Protein AF-A0A150PMZ2-F1 (afdb_monomer_lite)

Foldseek 3Di:
DAFAAPDQLVVDAQFQQSQQLNVLLVLLRLQDPQAFFPDPCLVVLLVVLVLLLLVLLCVQVVVLRDPAAAEAEAEEDLVVLVVLVVLLVPDPPDDCVPRGLVCSLVSLCVVLVHDLVVSCPPAEAVVVVDDGDRPPQWHHDPPDIDGDPSQGDDPLVVPDDPSNSVSRVVQSVVCVSLSNSQVSNSSSVSHNDSSSRSSPSVSVSSSSQWRWRDNHSRYIYTYHYDD

Radius of gyration: 17.67 Å; chains: 1; bounding box: 43×35×50 Å

Secondary structure (DSSP, 8-state):
---B-SS-GGG---GGGHHHHHHHHHHHHH--TT----STTHHHHHHHHHHHHHHHHHHH-TTTS-SS-EEEEEEE-HHHHHHHHHHHHT-SS--IIIIIIHHHHHHHHHHTT--HHHHTTT--BGGGTPPPPTT--EEEETTEEEE---SPB--HHHHS-HHHHHHHHHHHHHHHHHHHHHHHHHHHHTSS--TT-SHHHHHHHHHTT-EEEESSSSEEEEEEE--

Structure (mmCIF, N/CA/C/O backbone):
data_AF-A0A150PMZ2-F1
#
_entry.id   AF-A0A150PMZ2-F1
#
loop_
_atom_site.group_PDB
_atom_site.id
_atom_site.type_symbol
_atom_site.label_atom_id
_atom_site.label_alt_id
_atom_site.label_comp_id
_atom_site.label_asym_id
_atom_site.label_entity_id
_atom_site.label_seq_id
_atom_site.pdbx_PDB_ins_code
_atom_site.Cartn_x
_atom_site.Cartn_y
_atom_site.Cartn_z
_atom_site.occupancy
_atom_site.B_iso_or_equiv
_atom_site.auth_seq_id
_atom_site.auth_comp_id
_atom_site.auth_asym_id
_atom_site.auth_atom_id
_atom_site.pdbx_PDB_model_num
ATOM 1 N N . MET A 1 1 ? -12.922 -11.435 -0.621 1.00 89.19 1 MET A N 1
ATOM 2 C CA . MET A 1 1 ? -12.896 -11.227 -2.081 1.00 89.19 1 MET A CA 1
ATOM 3 C C . MET A 1 1 ? -11.448 -11.130 -2.552 1.00 89.19 1 MET A C 1
ATOM 5 O O . MET A 1 1 ? -10.797 -10.136 -2.259 1.00 89.19 1 MET A O 1
ATOM 9 N N . ARG A 1 2 ? -10.925 -12.144 -3.252 1.00 89.12 2 ARG A N 1
ATOM 10 C CA . ARG A 1 2 ? -9.575 -12.094 -3.845 1.00 89.12 2 ARG A CA 1
ATOM 11 C C . ARG A 1 2 ? -9.641 -11.554 -5.264 1.00 89.12 2 ARG A C 1
ATOM 13 O O . ARG A 1 2 ? -10.612 -11.818 -5.967 1.00 89.12 2 ARG A O 1
ATOM 20 N N . GLY A 1 3 ? -8.619 -10.810 -5.658 1.00 82.69 3 GLY A N 1
ATOM 21 C CA . GLY A 1 3 ? -8.505 -10.315 -7.022 1.00 82.69 3 GLY A CA 1
ATOM 22 C C . GLY A 1 3 ? -7.653 -11.243 -7.878 1.00 82.69 3 GLY A C 1
ATOM 23 O O . GLY A 1 3 ? -6.879 -12.042 -7.354 1.00 82.69 3 GLY A O 1
ATOM 24 N N . ALA A 1 4 ? -7.795 -11.133 -9.195 1.00 86.56 4 ALA A N 1
ATOM 25 C CA . ALA A 1 4 ? -6.953 -11.846 -10.150 1.00 86.56 4 ALA A CA 1
ATOM 26 C C . ALA A 1 4 ? -6.145 -10.849 -10.981 1.00 86.56 4 ALA A C 1
ATOM 28 O O . ALA A 1 4 ? -6.691 -9.855 -11.466 1.00 86.56 4 ALA A O 1
ATOM 29 N N . LEU A 1 5 ? -4.854 -11.123 -11.149 1.00 89.31 5 LEU A N 1
ATOM 30 C CA . LEU A 1 5 ? -4.057 -10.464 -12.176 1.00 89.31 5 LEU A CA 1
ATOM 31 C C . LEU A 1 5 ? -4.427 -11.074 -13.531 1.00 89.31 5 LEU A C 1
ATOM 33 O O . LEU A 1 5 ? -4.715 -12.266 -13.627 1.00 89.31 5 LEU A O 1
ATOM 37 N N . ASP A 1 6 ? -4.436 -10.258 -14.576 1.00 88.62 6 ASP A N 1
ATOM 38 C CA . ASP A 1 6 ? -4.643 -10.695 -15.962 1.00 88.62 6 ASP A CA 1
ATOM 39 C C . ASP A 1 6 ? -3.355 -11.234 -16.613 1.00 88.62 6 ASP A C 1
ATOM 41 O O . ASP A 1 6 ? -3.320 -11.518 -17.810 1.00 88.62 6 ASP A O 1
ATOM 45 N N . PHE A 1 7 ? -2.303 -11.414 -15.813 1.00 90.75 7 PHE A N 1
ATOM 46 C CA . PHE A 1 7 ? -1.021 -11.995 -16.189 1.00 90.75 7 PHE A CA 1
ATOM 47 C C . PHE A 1 7 ? -0.421 -12.799 -15.034 1.00 90.75 7 PHE A C 1
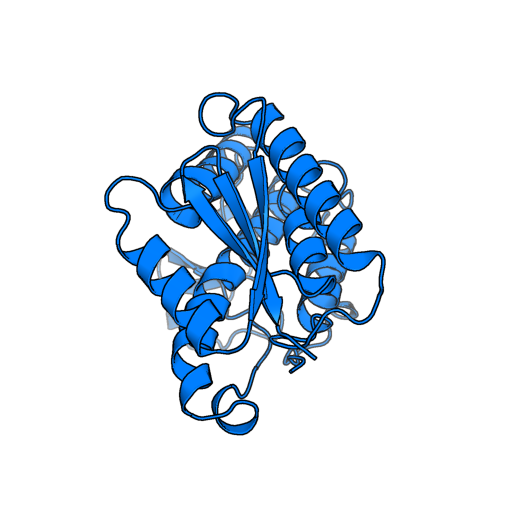ATOM 49 O O . PHE A 1 7 ? -0.812 -12.642 -13.878 1.00 90.75 7 PHE A O 1
ATOM 56 N N . ASP A 1 8 ? 0.569 -13.631 -15.356 1.00 90.75 8 ASP A N 1
ATOM 57 C CA . ASP A 1 8 ? 1.411 -14.307 -14.371 1.00 90.75 8 ASP A CA 1
ATOM 58 C C . ASP A 1 8 ? 2.627 -13.426 -14.018 1.00 90.75 8 ASP A C 1
ATOM 60 O O . ASP A 1 8 ? 3.475 -13.201 -14.891 1.00 90.75 8 ASP A O 1
ATOM 64 N N . PRO A 1 9 ? 2.766 -12.938 -12.766 1.00 91.38 9 PRO A N 1
ATOM 65 C CA . PRO A 1 9 ? 3.943 -12.185 -12.344 1.00 91.38 9 PRO A CA 1
ATOM 66 C C . PRO A 1 9 ? 5.257 -12.924 -12.596 1.00 91.38 9 PRO A C 1
ATOM 68 O O . PRO A 1 9 ? 6.241 -12.291 -12.980 1.00 91.38 9 PRO A O 1
ATOM 71 N N . ALA A 1 10 ? 5.287 -14.250 -12.431 1.00 92.00 10 ALA A N 1
ATOM 72 C CA . ALA A 1 10 ? 6.506 -15.043 -12.578 1.00 92.00 10 ALA A CA 1
ATOM 73 C C . ALA A 1 10 ? 7.062 -15.028 -14.011 1.00 92.00 10 ALA A C 1
ATOM 75 O O . ALA A 1 10 ? 8.262 -15.222 -14.202 1.00 92.00 10 ALA A O 1
ATOM 76 N N . ALA A 1 11 ? 6.221 -14.735 -15.005 1.00 90.12 11 ALA A N 1
ATOM 77 C CA . ALA A 1 11 ? 6.601 -14.648 -16.412 1.00 90.12 11 ALA A CA 1
ATOM 78 C C . ALA A 1 11 ? 7.141 -13.263 -16.830 1.00 90.12 11 ALA A C 1
ATOM 80 O O . ALA A 1 11 ? 7.410 -13.040 -18.011 1.00 90.12 11 ALA A O 1
ATOM 81 N N . ARG A 1 12 ? 7.264 -12.306 -15.898 1.00 88.81 12 ARG A N 1
ATOM 82 C CA . ARG A 1 12 ? 7.605 -10.902 -16.187 1.00 88.81 12 ARG A CA 1
ATOM 83 C C . ARG A 1 12 ? 8.905 -10.477 -15.524 1.00 88.81 12 ARG A C 1
ATOM 85 O O . ARG A 1 12 ? 9.164 -10.861 -14.387 1.00 88.81 12 ARG A O 1
ATOM 92 N N . GLU A 1 13 ? 9.712 -9.688 -16.221 1.00 90.25 13 GLU A N 1
ATOM 93 C CA . GLU A 1 13 ? 10.974 -9.140 -15.712 1.00 90.25 13 GLU A CA 1
ATOM 94 C C . GLU A 1 13 ? 10.865 -7.628 -15.517 1.00 90.25 13 GLU A C 1
ATOM 96 O O . GLU A 1 13 ? 10.242 -6.933 -16.320 1.00 90.25 13 GLU A O 1
ATOM 101 N N . TYR A 1 14 ? 11.484 -7.142 -14.444 1.00 90.62 14 TYR A N 1
ATOM 102 C CA . TYR A 1 14 ? 11.456 -5.751 -13.988 1.00 90.62 14 TYR A CA 1
ATOM 103 C C . TYR A 1 14 ? 12.870 -5.271 -13.608 1.00 90.62 14 TYR A C 1
ATOM 105 O O . TYR A 1 14 ? 13.064 -4.529 -12.648 1.00 90.62 14 TYR A O 1
ATOM 113 N N . GLY A 1 15 ? 13.886 -5.771 -14.319 1.00 91.12 15 GLY A N 1
ATOM 114 C CA . GLY A 1 15 ? 15.291 -5.463 -14.051 1.00 91.12 15 GLY A CA 1
ATOM 115 C C . GLY A 1 15 ? 15.791 -6.053 -12.729 1.00 91.12 15 GLY A C 1
ATOM 116 O O . GLY A 1 15 ? 15.442 -7.177 -12.364 1.00 91.12 15 GLY A O 1
ATOM 117 N N . ALA A 1 16 ? 16.617 -5.295 -12.007 1.00 93.75 16 ALA A N 1
ATOM 118 C CA . ALA A 1 16 ? 17.243 -5.736 -10.756 1.00 93.75 16 ALA A CA 1
ATOM 119 C C . ALA A 1 16 ? 16.261 -5.901 -9.576 1.00 93.75 16 ALA A C 1
ATOM 121 O O . ALA A 1 16 ? 16.639 -6.466 -8.558 1.00 93.75 16 ALA A O 1
ATOM 122 N N . ALA A 1 17 ? 15.017 -5.434 -9.724 1.00 95.38 17 ALA A N 1
ATOM 123 C CA . ALA A 1 17 ? 13.934 -5.585 -8.749 1.00 95.38 17 ALA A CA 1
ATOM 124 C C . ALA A 1 17 ? 12.918 -6.674 -9.146 1.00 95.38 17 ALA A C 1
ATOM 126 O O . ALA A 1 17 ? 11.766 -6.678 -8.706 1.00 95.38 17 ALA A O 1
ATOM 127 N N . THR A 1 18 ? 13.291 -7.581 -10.053 1.00 94.75 18 THR A N 1
ATOM 128 C CA . THR A 1 18 ? 12.351 -8.563 -10.607 1.00 94.75 18 THR A CA 1
ATOM 129 C C . THR A 1 18 ? 11.736 -9.455 -9.530 1.00 94.75 18 THR A C 1
ATOM 131 O O . THR A 1 18 ? 10.517 -9.649 -9.531 1.00 94.75 18 THR A O 1
ATOM 134 N N . ALA A 1 19 ? 12.535 -10.022 -8.626 1.00 96.81 19 ALA A N 1
ATOM 135 C CA . ALA A 1 19 ? 12.024 -10.965 -7.637 1.00 96.81 19 ALA A CA 1
ATOM 136 C C . ALA A 1 19 ? 11.132 -10.260 -6.607 1.00 96.81 19 ALA A C 1
ATOM 138 O O . ALA A 1 19 ? 10.051 -10.758 -6.280 1.00 96.81 19 ALA A O 1
ATOM 139 N N . SER A 1 20 ? 11.536 -9.072 -6.162 1.00 97.50 20 SER A N 1
ATOM 140 C CA . SER A 1 20 ? 10.778 -8.272 -5.197 1.00 97.50 20 SER A CA 1
ATOM 141 C C . SER A 1 20 ? 9.446 -7.772 -5.766 1.00 97.50 20 SER A C 1
ATOM 143 O O . SER A 1 20 ? 8.415 -7.889 -5.103 1.00 97.50 20 SER A O 1
ATOM 145 N N . ILE A 1 21 ? 9.404 -7.311 -7.020 1.00 96.31 21 ILE A N 1
ATOM 146 C CA . ILE A 1 21 ? 8.153 -6.870 -7.666 1.00 96.31 21 ILE A CA 1
ATOM 147 C C . ILE A 1 21 ? 7.206 -8.049 -7.899 1.00 96.31 21 ILE A C 1
ATOM 149 O O . ILE A 1 21 ? 6.006 -7.942 -7.634 1.00 96.31 21 ILE A O 1
ATOM 153 N N . ARG A 1 22 ? 7.726 -9.209 -8.322 1.00 95.88 22 ARG A N 1
ATOM 154 C CA . ARG A 1 22 ? 6.933 -10.448 -8.414 1.00 95.88 22 ARG A CA 1
ATOM 155 C C . ARG A 1 22 ? 6.312 -10.814 -7.071 1.00 95.88 22 ARG A C 1
ATOM 157 O O . ARG A 1 22 ? 5.130 -11.167 -7.022 1.00 95.88 22 ARG A O 1
ATOM 164 N N . GLN A 1 23 ? 7.086 -10.707 -5.991 1.00 96.75 23 GLN A N 1
ATOM 165 C CA . GLN A 1 23 ? 6.600 -10.953 -4.640 1.00 96.75 23 GLN A CA 1
ATOM 166 C C . GLN A 1 23 ? 5.505 -9.954 -4.248 1.00 96.75 23 GLN A C 1
ATOM 168 O O . GLN A 1 23 ? 4.445 -10.390 -3.806 1.00 96.75 23 GLN A O 1
ATOM 173 N N . ILE A 1 24 ? 5.709 -8.649 -4.459 1.00 96.69 24 ILE A N 1
ATOM 174 C CA . ILE A 1 24 ? 4.712 -7.607 -4.154 1.00 96.69 24 ILE A CA 1
ATOM 175 C C . ILE A 1 24 ? 3.391 -7.882 -4.884 1.00 96.69 24 ILE A C 1
ATOM 177 O O . ILE A 1 24 ? 2.333 -7.905 -4.254 1.00 96.69 24 ILE A O 1
ATOM 181 N N . LEU A 1 25 ? 3.440 -8.139 -6.195 1.00 95.25 25 LEU A N 1
ATOM 182 C CA . LEU A 1 25 ? 2.252 -8.415 -7.011 1.00 95.25 25 LEU A CA 1
ATOM 183 C C . LEU A 1 25 ? 1.519 -9.682 -6.550 1.00 95.25 25 LEU A C 1
ATOM 185 O O . LEU A 1 25 ? 0.290 -9.695 -6.460 1.00 95.25 25 LEU A O 1
ATOM 189 N N . THR A 1 26 ? 2.273 -10.733 -6.223 1.00 94.44 26 THR A N 1
ATOM 190 C CA . THR A 1 26 ? 1.717 -12.002 -5.734 1.00 94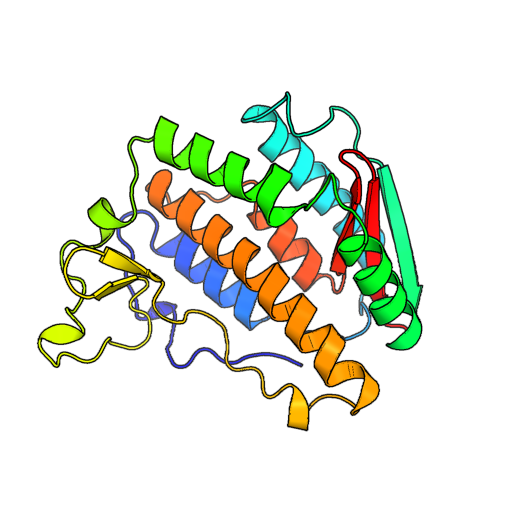.44 26 THR A CA 1
ATOM 191 C C . THR A 1 26 ? 1.066 -11.833 -4.362 1.00 94.44 26 THR A C 1
ATOM 193 O O . THR A 1 26 ? -0.071 -12.266 -4.166 1.00 94.44 26 THR A O 1
ATOM 196 N N . GLU A 1 27 ? 1.751 -11.176 -3.419 1.00 95.00 27 GLU A N 1
ATOM 197 C CA . GLU A 1 27 ? 1.212 -10.881 -2.088 1.00 95.00 27 GLU A CA 1
ATOM 198 C C . GLU A 1 27 ? -0.057 -10.022 -2.200 1.00 95.00 27 GLU A C 1
ATOM 200 O O . GLU A 1 27 ? -1.058 -10.326 -1.553 1.00 95.00 27 GLU A O 1
ATOM 205 N N . TRP A 1 28 ? -0.060 -9.010 -3.073 1.00 94.50 28 TRP A N 1
ATOM 206 C CA . TRP A 1 28 ? -1.208 -8.132 -3.301 1.00 94.50 28 TRP A CA 1
ATOM 207 C C . TRP A 1 28 ? -2.430 -8.868 -3.862 1.00 94.50 28 TRP A C 1
ATOM 209 O O . TRP A 1 28 ? -3.544 -8.703 -3.358 1.00 94.50 28 TRP A O 1
ATOM 219 N N . ALA A 1 29 ? -2.236 -9.714 -4.878 1.00 93.81 29 ALA A N 1
ATOM 220 C CA . ALA A 1 29 ? -3.310 -10.516 -5.464 1.00 93.81 29 ALA A CA 1
ATOM 221 C C . ALA A 1 29 ? -3.888 -11.544 -4.472 1.00 93.81 29 ALA A C 1
ATOM 223 O O . ALA A 1 29 ? -5.076 -11.871 -4.526 1.00 93.81 29 ALA A O 1
ATOM 224 N N . ALA A 1 30 ? -3.069 -12.029 -3.532 1.00 93.75 30 ALA A N 1
ATOM 225 C CA . ALA A 1 30 ? -3.483 -12.993 -2.518 1.00 93.75 30 ALA A CA 1
ATOM 226 C C . ALA A 1 30 ? -4.351 -12.392 -1.395 1.00 93.75 30 ALA A C 1
ATOM 228 O O . ALA A 1 30 ? -4.997 -13.157 -0.664 1.00 93.75 30 ALA A O 1
ATOM 229 N N . ILE A 1 31 ? -4.393 -11.059 -1.252 1.00 95.31 31 ILE A N 1
ATOM 230 C CA . ILE A 1 31 ? -5.196 -10.388 -0.223 1.00 95.31 31 ILE A CA 1
ATOM 231 C C . ILE A 1 31 ? -6.675 -10.728 -0.419 1.00 95.31 31 ILE A C 1
ATOM 233 O O . ILE A 1 31 ? -7.271 -10.523 -1.478 1.00 95.31 31 ILE A O 1
ATOM 237 N N . ASP A 1 32 ? -7.282 -11.239 0.648 1.00 94.75 32 ASP A N 1
ATOM 238 C CA . ASP A 1 32 ? -8.710 -11.507 0.709 1.00 94.75 32 ASP A CA 1
ATOM 239 C C . ASP A 1 32 ? -9.423 -10.249 1.226 1.00 94.75 32 ASP A C 1
ATOM 241 O O . ASP A 1 32 ? -9.479 -9.979 2.423 1.00 94.75 32 ASP A O 1
ATOM 245 N N . TRP A 1 33 ? -9.916 -9.416 0.313 1.00 95.69 33 TRP A N 1
ATOM 246 C CA . TRP A 1 33 ? -10.493 -8.119 0.656 1.00 95.69 33 TRP A CA 1
ATOM 247 C C . TRP A 1 33 ? -11.855 -8.250 1.340 1.00 95.69 33 TRP A C 1
ATOM 249 O O . TRP A 1 33 ? -12.703 -9.050 0.930 1.00 95.69 33 TRP A O 1
ATOM 259 N N . PHE A 1 34 ? -12.058 -7.398 2.345 1.00 95.44 34 PHE A N 1
ATOM 260 C CA . PHE A 1 34 ? -13.260 -7.228 3.161 1.00 95.44 34 PHE A CA 1
ATOM 261 C C . PHE A 1 34 ? -13.736 -8.495 3.873 1.00 95.44 34 PHE A C 1
ATOM 263 O O . PHE A 1 34 ? -14.935 -8.673 4.085 1.00 95.44 34 PHE A O 1
ATOM 270 N N . VAL A 1 35 ? -12.798 -9.370 4.247 1.00 93.75 35 VAL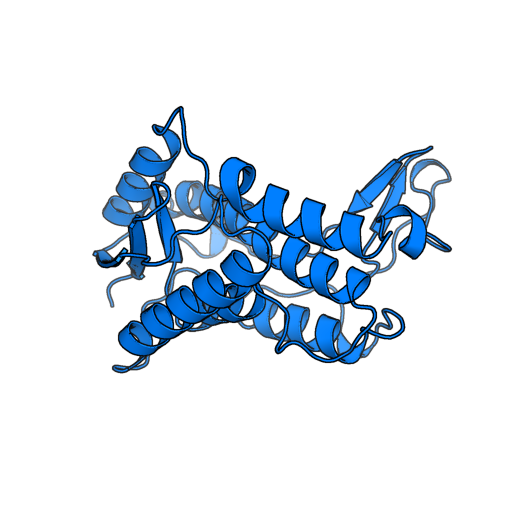 A N 1
ATOM 271 C CA . VAL A 1 35 ? -13.088 -10.543 5.076 1.00 93.75 35 VAL A CA 1
ATOM 272 C C . VAL A 1 35 ? -12.575 -10.346 6.504 1.00 93.75 35 VAL A C 1
ATOM 274 O O . VAL A 1 35 ? -11.583 -9.645 6.716 1.00 93.75 35 VAL A O 1
ATOM 277 N N . PRO A 1 36 ? -13.214 -10.976 7.496 1.00 94.44 36 PRO A N 1
ATOM 278 C CA . PRO A 1 36 ? -12.748 -10.943 8.876 1.00 94.44 36 PRO A CA 1
ATOM 279 C C . PRO A 1 36 ? -11.373 -11.613 9.026 1.00 94.44 36 PRO A C 1
ATOM 281 O O . PRO A 1 36 ? -11.129 -12.650 8.394 1.00 94.44 36 PRO A O 1
ATOM 284 N N . PRO A 1 37 ? -10.491 -11.104 9.906 1.00 94.44 37 PRO A N 1
ATOM 285 C CA . PRO A 1 37 ? -9.246 -11.781 10.241 1.00 94.44 37 PRO A CA 1
ATOM 286 C C . PRO A 1 37 ? -9.497 -13.205 10.754 1.00 94.44 37 PRO A C 1
ATOM 288 O O . PRO A 1 37 ? -10.362 -13.453 11.606 1.00 94.44 37 PRO A O 1
ATOM 291 N N . ARG A 1 38 ? -8.724 -14.161 10.230 1.00 89.88 38 ARG A N 1
ATOM 292 C CA . ARG A 1 38 ? -8.878 -15.590 10.548 1.00 89.88 38 ARG A CA 1
ATOM 293 C C . ARG A 1 38 ? -8.090 -15.997 11.795 1.00 89.88 38 ARG A C 1
ATOM 295 O O . ARG A 1 38 ? -8.574 -16.817 12.572 1.00 89.88 38 ARG A O 1
ATOM 302 N N . ASP A 1 39 ? -6.925 -15.390 11.998 1.00 92.19 39 ASP A N 1
ATOM 303 C CA . ASP A 1 39 ? -5.982 -15.712 13.071 1.00 92.19 39 ASP A CA 1
ATOM 304 C C . ASP A 1 39 ? -6.248 -14.862 14.337 1.00 92.19 39 ASP A C 1
ATOM 306 O O . ASP A 1 39 ? -6.337 -13.632 14.233 1.00 92.19 39 ASP A O 1
ATOM 310 N N . PRO A 1 40 ? -6.356 -15.471 15.536 1.00 88.94 40 PRO A N 1
ATOM 311 C CA . PRO A 1 40 ? -6.394 -14.752 16.813 1.00 88.94 40 PRO A CA 1
ATOM 312 C C . PRO A 1 40 ? -5.253 -13.736 17.022 1.00 88.94 40 PRO A C 1
ATOM 314 O O . PRO A 1 40 ? -5.458 -12.722 17.685 1.00 88.94 40 PRO A O 1
ATOM 317 N N . GLY A 1 41 ? -4.070 -13.969 16.446 1.00 95.31 41 GLY A N 1
ATOM 318 C CA . GLY A 1 41 ? -2.900 -13.088 16.517 1.00 95.31 41 GLY A CA 1
ATOM 319 C C . GLY A 1 41 ? -2.851 -11.981 15.456 1.00 95.31 41 GLY A C 1
ATOM 320 O O . GLY A 1 41 ? -1.940 -11.149 15.489 1.00 95.31 41 GLY A O 1
ATOM 321 N N . ALA A 1 42 ? -3.815 -11.930 14.529 1.00 96.19 42 ALA A N 1
ATOM 322 C CA . ALA A 1 42 ? -3.777 -11.014 13.387 1.00 96.19 42 ALA A CA 1
ATOM 323 C C . ALA A 1 42 ? -3.757 -9.531 13.796 1.00 96.19 42 ALA A C 1
ATOM 325 O O . ALA A 1 42 ? -3.119 -8.715 13.139 1.00 96.19 42 ALA A O 1
ATOM 326 N N . GLU A 1 43 ? -4.409 -9.177 14.905 1.00 96.56 43 GLU A N 1
ATOM 327 C CA . GLU A 1 43 ? -4.461 -7.795 15.394 1.00 96.56 43 GLU A CA 1
ATOM 328 C C . GLU A 1 43 ? -3.104 -7.314 15.923 1.00 96.56 43 GLU A C 1
ATOM 330 O O . GLU A 1 43 ? -2.619 -6.245 15.549 1.00 96.56 43 GLU A O 1
ATOM 335 N N . ALA A 1 44 ? -2.447 -8.140 16.743 1.00 97.31 44 ALA A N 1
ATOM 336 C CA . ALA A 1 44 ? -1.103 -7.857 17.235 1.00 97.31 44 ALA A CA 1
ATOM 337 C C . ALA A 1 44 ? -0.093 -7.788 16.079 1.00 97.31 44 ALA A C 1
ATOM 339 O O . ALA A 1 44 ? 0.785 -6.919 16.071 1.00 97.31 44 ALA A O 1
ATOM 340 N N . LEU A 1 45 ? -0.252 -8.665 15.080 1.00 97.81 45 LEU A N 1
ATOM 341 C CA . LEU A 1 45 ? 0.529 -8.642 13.849 1.00 97.81 45 LEU A CA 1
ATOM 342 C C . LEU A 1 45 ? 0.322 -7.334 13.073 1.00 97.81 45 LEU A C 1
ATOM 344 O O . LEU A 1 45 ? 1.304 -6.671 12.753 1.00 97.81 45 LEU A O 1
ATOM 348 N N . ALA A 1 46 ? -0.922 -6.924 12.822 1.00 97.94 46 ALA A N 1
ATOM 349 C CA . ALA A 1 46 ? -1.237 -5.690 12.105 1.00 97.94 46 ALA A CA 1
ATOM 350 C C . ALA A 1 46 ? -0.678 -4.447 12.816 1.00 97.94 46 ALA A C 1
ATOM 352 O O . ALA A 1 46 ? -0.075 -3.584 12.177 1.00 97.94 46 ALA A O 1
ATOM 353 N N . ALA A 1 47 ? -0.796 -4.382 14.145 1.00 97.81 47 ALA A N 1
ATOM 354 C CA . ALA A 1 47 ? -0.223 -3.295 14.934 1.00 97.81 47 ALA A CA 1
ATOM 355 C C . ALA A 1 47 ? 1.313 -3.275 14.869 1.00 97.81 47 ALA A C 1
ATOM 357 O O . ALA A 1 47 ? 1.915 -2.205 14.771 1.00 97.81 47 ALA A O 1
ATOM 358 N N . ARG A 1 48 ? 1.964 -4.447 14.892 1.00 98.00 48 ARG A N 1
ATOM 359 C CA . ARG A 1 48 ? 3.419 -4.560 14.704 1.00 98.00 48 ARG A CA 1
ATOM 360 C C . ARG A 1 48 ? 3.841 -4.075 13.319 1.00 98.00 48 ARG A C 1
ATOM 362 O O . ARG A 1 48 ? 4.754 -3.262 13.238 1.00 98.00 48 ARG A O 1
ATOM 369 N N . LEU A 1 49 ? 3.152 -4.519 12.270 1.00 98.19 49 LEU A N 1
ATOM 370 C CA . LEU A 1 49 ? 3.429 -4.131 10.886 1.00 98.19 49 LEU A CA 1
ATOM 371 C C . LEU A 1 49 ? 3.259 -2.623 10.665 1.00 98.19 49 LEU A C 1
ATOM 373 O O . LEU A 1 49 ? 4.082 -2.012 9.992 1.00 98.19 49 LEU A O 1
ATOM 377 N N . MET A 1 50 ? 2.263 -1.989 11.290 1.00 97.88 50 MET A N 1
ATOM 378 C CA . MET A 1 50 ? 2.120 -0.532 11.200 1.00 97.88 50 MET A CA 1
ATOM 379 C C . MET A 1 50 ? 3.198 0.241 11.955 1.00 97.88 50 MET A C 1
ATOM 381 O O . MET A 1 50 ? 3.630 1.294 11.486 1.00 97.88 50 MET A O 1
ATOM 385 N N . ARG A 1 51 ? 3.676 -0.273 13.094 1.00 97.44 51 ARG A N 1
ATOM 386 C CA . ARG A 1 51 ? 4.849 0.306 13.766 1.00 97.44 51 ARG A CA 1
ATOM 387 C C . ARG A 1 51 ? 6.108 0.160 12.916 1.00 97.44 51 ARG A C 1
ATOM 389 O O . ARG A 1 51 ? 6.891 1.099 12.846 1.00 97.44 51 ARG A O 1
ATOM 396 N N . GLU A 1 52 ? 6.275 -0.983 12.257 1.00 98.00 52 GLU A N 1
ATOM 397 C CA . GLU A 1 52 ? 7.386 -1.256 11.341 1.00 98.00 52 GLU A CA 1
ATOM 398 C C . GLU A 1 52 ? 7.358 -0.321 10.124 1.00 98.00 52 GLU A C 1
ATOM 400 O O . GLU A 1 52 ? 8.360 0.338 9.851 1.00 98.00 52 GLU A O 1
ATOM 405 N N . HIS A 1 53 ? 6.197 -0.166 9.472 1.00 98.12 53 HIS A N 1
ATOM 406 C CA . HIS A 1 53 ? 5.974 0.835 8.424 1.00 98.12 53 HIS A CA 1
ATOM 407 C C . HIS A 1 53 ? 6.392 2.233 8.896 1.00 98.12 53 HIS A C 1
ATOM 409 O O . HIS A 1 53 ? 7.206 2.886 8.247 1.00 98.12 53 HIS A O 1
ATOM 415 N N . ASN A 1 54 ? 5.877 2.677 10.049 1.00 98.19 54 ASN A N 1
ATOM 416 C CA . ASN A 1 54 ? 6.174 4.009 10.573 1.00 98.19 54 ASN A CA 1
ATOM 417 C C . ASN A 1 54 ? 7.664 4.188 10.883 1.00 98.19 54 ASN A C 1
ATOM 419 O O . ASN A 1 54 ? 8.228 5.225 10.556 1.00 98.19 54 ASN A O 1
ATOM 423 N N . ALA A 1 55 ? 8.311 3.192 11.492 1.00 97.81 55 ALA A N 1
ATOM 424 C CA . ALA A 1 55 ? 9.734 3.252 11.814 1.00 97.81 55 ALA A CA 1
ATOM 425 C C . ALA A 1 55 ? 10.601 3.369 10.550 1.00 97.81 55 ALA A C 1
ATOM 427 O O . ALA A 1 55 ? 11.483 4.227 10.503 1.00 97.81 55 ALA A O 1
ATOM 428 N N . ARG A 1 56 ? 10.308 2.567 9.516 1.00 98.06 56 ARG A N 1
ATOM 429 C CA . ARG A 1 56 ? 11.001 2.633 8.220 1.00 98.06 56 ARG A CA 1
ATOM 430 C C . ARG A 1 56 ? 10.758 3.972 7.534 1.00 98.06 56 ARG A C 1
ATOM 432 O O . ARG A 1 56 ? 11.708 4.666 7.202 1.00 98.06 56 ARG A O 1
ATOM 439 N N . ALA A 1 57 ? 9.502 4.391 7.409 1.00 98.06 57 ALA A N 1
ATOM 440 C CA . ALA A 1 57 ? 9.143 5.664 6.789 1.00 98.06 57 ALA A CA 1
ATOM 441 C C . ALA A 1 57 ? 9.802 6.866 7.488 1.00 98.06 57 ALA A C 1
ATOM 443 O O . ALA A 1 57 ? 10.332 7.770 6.840 1.00 98.06 57 ALA A O 1
ATOM 444 N N . ARG A 1 58 ? 9.843 6.846 8.824 1.00 97.88 58 ARG A N 1
ATOM 445 C CA . ARG A 1 58 ? 10.476 7.886 9.636 1.00 97.88 58 ARG A CA 1
ATOM 446 C C . ARG A 1 58 ? 11.986 7.981 9.423 1.00 97.88 58 ARG A C 1
ATOM 448 O O . ARG A 1 58 ? 12.532 9.073 9.557 1.00 97.88 58 ARG A O 1
ATOM 455 N N . ALA A 1 59 ? 12.666 6.879 9.112 1.00 97.25 59 ALA A N 1
ATOM 456 C CA . ALA A 1 59 ? 14.093 6.922 8.797 1.00 97.25 59 ALA A CA 1
ATOM 457 C C . ALA A 1 59 ? 14.388 7.809 7.572 1.00 97.25 59 ALA A C 1
ATOM 459 O O . ALA A 1 59 ? 15.476 8.372 7.484 1.00 97.25 59 ALA A O 1
ATOM 460 N N . HIS A 1 60 ? 13.405 7.981 6.681 1.00 97.19 60 HIS A N 1
ATOM 461 C CA . HIS A 1 60 ? 13.514 8.817 5.487 1.00 97.19 60 HIS A CA 1
ATOM 462 C C . HIS A 1 60 ? 12.903 10.211 5.668 1.00 97.19 60 HIS A C 1
ATOM 464 O O . HIS A 1 60 ? 13.520 11.185 5.257 1.00 97.19 60 HIS A O 1
ATOM 470 N N . LEU A 1 61 ? 11.725 10.324 6.297 1.00 97.00 61 LEU A N 1
ATOM 471 C CA . LEU A 1 61 ? 11.014 11.601 6.490 1.00 97.00 61 LEU A CA 1
ATOM 472 C C . LEU A 1 61 ? 10.570 11.809 7.953 1.00 97.00 61 LEU A C 1
ATOM 474 O O . LEU A 1 61 ? 9.379 11.709 8.278 1.00 97.00 61 LEU A O 1
ATOM 478 N N . PRO A 1 62 ? 11.504 12.086 8.879 1.00 97.06 62 PRO A N 1
ATOM 479 C CA . PRO A 1 62 ? 11.215 12.185 10.312 1.00 97.06 62 PRO A CA 1
ATOM 480 C C . PRO A 1 62 ? 10.296 13.352 10.699 1.00 97.06 62 PRO A C 1
ATOM 482 O O . PRO A 1 62 ? 9.688 13.340 11.770 1.00 97.06 62 PRO A O 1
ATOM 485 N N . GLU A 1 63 ? 10.192 14.372 9.855 1.00 95.94 63 GLU A N 1
ATOM 486 C CA . GLU A 1 63 ? 9.305 15.515 10.028 1.00 95.94 63 GLU A CA 1
ATOM 487 C C . GLU A 1 63 ? 7.856 15.206 9.646 1.00 95.94 63 GLU A C 1
ATOM 489 O O . GLU A 1 63 ? 6.958 15.911 10.104 1.00 95.94 63 GLU A O 1
ATOM 494 N N . ILE A 1 64 ? 7.605 14.152 8.864 1.00 96.19 64 ILE A N 1
ATOM 495 C CA . ILE A 1 64 ? 6.262 13.708 8.463 1.00 96.19 64 ILE A CA 1
ATOM 496 C C . ILE A 1 64 ? 5.793 12.541 9.331 1.00 96.19 64 ILE A C 1
ATOM 498 O O . ILE A 1 64 ? 4.646 12.532 9.776 1.00 96.19 64 ILE A O 1
ATOM 502 N N . PHE A 1 65 ? 6.675 11.590 9.632 1.00 97.38 65 PHE A N 1
ATOM 503 C CA . PHE A 1 65 ? 6.328 10.409 10.418 1.00 97.38 65 PHE A CA 1
ATOM 504 C C . PHE A 1 65 ? 6.724 10.614 11.886 1.00 97.38 65 PHE A C 1
ATOM 506 O O . PHE A 1 65 ? 7.883 10.904 12.187 1.00 97.38 65 PHE A O 1
ATOM 513 N N . PRO A 1 66 ? 5.788 10.508 12.841 1.00 96.50 66 PRO A N 1
ATOM 514 C CA . PRO A 1 66 ? 6.094 10.756 14.242 1.00 96.50 66 PRO A CA 1
ATOM 515 C C . PRO A 1 66 ? 6.971 9.645 14.832 1.00 96.50 66 PRO A C 1
ATOM 517 O O . PRO A 1 66 ? 6.957 8.499 14.385 1.00 96.50 66 PRO A O 1
ATOM 520 N N . ALA A 1 67 ? 7.710 9.976 15.896 1.00 95.94 67 ALA A N 1
ATOM 521 C CA . ALA A 1 67 ? 8.471 8.985 16.665 1.00 95.94 67 ALA A CA 1
ATOM 522 C C . ALA A 1 67 ? 7.563 7.918 17.302 1.00 95.94 67 ALA A C 1
ATOM 524 O O . ALA A 1 67 ? 7.938 6.750 17.371 1.00 95.94 67 ALA A O 1
ATOM 525 N N . THR A 1 68 ? 6.357 8.319 17.707 1.00 94.12 68 THR A N 1
ATOM 526 C CA . THR A 1 68 ? 5.342 7.432 18.275 1.00 94.12 68 THR A CA 1
ATOM 527 C C . THR A 1 68 ? 4.084 7.503 17.422 1.00 94.12 68 THR A C 1
ATOM 529 O O . THR A 1 68 ? 3.525 8.583 17.239 1.00 94.12 68 THR A O 1
ATOM 532 N N . LEU A 1 69 ? 3.638 6.348 16.926 1.00 95.88 69 LEU A N 1
ATOM 533 C CA . LEU A 1 69 ? 2.361 6.186 16.238 1.00 95.88 69 LEU A CA 1
ATOM 534 C C . LEU A 1 69 ? 1.385 5.460 17.169 1.00 95.88 69 LEU A C 1
ATOM 536 O O . LEU A 1 69 ? 1.646 4.330 17.587 1.00 95.88 69 LEU A O 1
ATOM 540 N N . GLU A 1 70 ? 0.258 6.093 17.478 1.00 97.19 70 GLU A N 1
ATOM 541 C CA . GLU A 1 70 ? -0.842 5.456 18.192 1.00 97.19 70 GLU A CA 1
ATOM 542 C C . GLU A 1 70 ? -1.646 4.582 17.220 1.00 97.19 70 GLU A C 1
ATOM 544 O O . GLU A 1 70 ? -2.241 5.071 16.258 1.00 97.19 70 GLU A O 1
ATOM 549 N N . THR A 1 71 ? -1.691 3.275 17.483 1.00 97.38 71 THR A N 1
ATOM 550 C CA . THR A 1 71 ? -2.545 2.334 16.750 1.00 97.38 71 THR A CA 1
ATOM 551 C C . THR A 1 71 ? -3.774 1.992 17.585 1.00 97.38 71 THR A C 1
ATOM 553 O O . THR A 1 71 ? -3.635 1.440 18.677 1.00 97.38 71 THR A O 1
ATOM 556 N N . ARG A 1 72 ? -4.970 2.273 17.063 1.00 97.62 72 ARG A N 1
ATOM 557 C CA . ARG A 1 72 ? -6.254 1.891 17.669 1.00 97.62 72 ARG A CA 1
ATOM 558 C C . ARG A 1 72 ? -6.907 0.789 16.857 1.00 97.62 72 ARG A C 1
ATOM 560 O O . ARG A 1 72 ? -7.058 0.933 15.649 1.00 97.62 72 ARG A O 1
ATOM 567 N N . SER A 1 73 ? -7.363 -0.268 17.507 1.00 96.75 73 SER A N 1
ATOM 568 C CA . SER A 1 73 ? -8.151 -1.301 16.835 1.00 96.75 73 SER A CA 1
ATOM 569 C C . SER A 1 73 ? -9.620 -0.900 16.763 1.00 96.75 73 SER A C 1
ATOM 571 O O . SER A 1 73 ? -10.173 -0.328 17.704 1.00 96.75 73 SER A O 1
ATOM 573 N 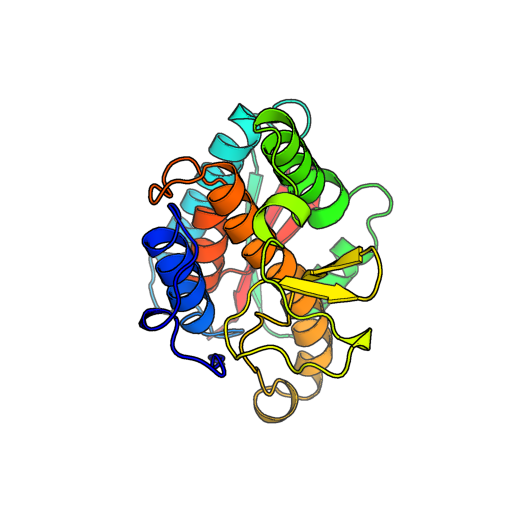N . SER A 1 74 ? -10.270 -1.214 15.647 1.00 97.62 74 SER A N 1
ATOM 574 C CA . SER A 1 74 ? -11.715 -1.072 15.493 1.00 97.62 74 SER A CA 1
ATOM 575 C C . SER A 1 74 ? -12.267 -2.264 14.725 1.00 97.62 74 SER A C 1
ATOM 577 O O . SER A 1 74 ? -11.623 -2.771 13.808 1.00 97.62 74 SER A O 1
ATOM 579 N N . ARG A 1 75 ? -13.457 -2.722 15.107 1.00 97.25 75 ARG A N 1
ATOM 580 C CA . ARG A 1 75 ? -14.165 -3.802 14.424 1.00 97.25 75 ARG A CA 1
ATOM 581 C C . ARG A 1 75 ? -15.597 -3.389 14.128 1.00 97.25 75 ARG A C 1
ATOM 583 O O . ARG A 1 75 ? -16.162 -2.559 14.846 1.00 97.25 75 ARG A O 1
ATOM 590 N N . GLY A 1 76 ? -16.155 -3.910 13.045 1.00 97.69 76 GLY A N 1
ATOM 591 C CA . GLY A 1 76 ? -17.526 -3.607 12.668 1.00 97.69 76 GLY A CA 1
ATOM 592 C C . GLY A 1 76 ? -17.929 -4.149 11.304 1.00 97.69 76 GLY A C 1
ATOM 593 O O . GLY A 1 76 ? -17.127 -4.683 10.543 1.00 97.69 76 GLY A O 1
ATOM 594 N N . GLY A 1 77 ? -19.191 -3.930 10.944 1.00 97.50 77 GLY A N 1
ATOM 595 C CA . GLY A 1 77 ? -19.670 -4.116 9.575 1.00 97.50 77 GLY A CA 1
ATOM 596 C C . GLY A 1 77 ? -19.504 -2.870 8.694 1.00 97.50 77 GLY A C 1
ATOM 597 O O . GLY A 1 77 ? -18.974 -1.834 9.099 1.00 97.50 77 GLY A O 1
ATOM 598 N N . TRP A 1 78 ? -20.088 -2.928 7.494 1.00 97.69 78 TRP A N 1
ATOM 599 C CA . TRP A 1 78 ? -20.046 -1.858 6.484 1.00 97.69 78 TRP A CA 1
ATOM 600 C C . TRP A 1 78 ? -20.436 -0.461 6.979 1.00 97.69 78 TRP A C 1
ATOM 602 O O . TRP A 1 78 ? -19.868 0.524 6.522 1.00 97.69 78 TRP A O 1
ATOM 612 N N . ARG A 1 79 ? -21.376 -0.354 7.928 1.00 97.38 79 ARG A N 1
ATOM 613 C CA . ARG A 1 79 ? -21.769 0.943 8.503 1.00 97.38 79 ARG A CA 1
ATOM 614 C C . ARG A 1 79 ? -20.613 1.602 9.263 1.00 97.38 79 ARG A C 1
ATOM 616 O O . ARG A 1 79 ? -20.422 2.805 9.135 1.00 97.38 79 ARG A O 1
ATOM 623 N N . ALA A 1 80 ? -19.862 0.827 10.046 1.00 98.06 80 ALA A N 1
ATOM 624 C CA . ALA A 1 80 ? -18.716 1.332 10.796 1.00 98.06 80 ALA A CA 1
ATOM 625 C C . ALA A 1 80 ? -17.559 1.687 9.851 1.00 98.06 80 ALA A C 1
ATOM 627 O O . ALA A 1 80 ? -16.961 2.751 9.989 1.00 98.06 80 ALA A O 1
ATOM 628 N N . PHE A 1 81 ? -17.320 0.849 8.838 1.00 98.12 81 PHE A N 1
ATOM 629 C CA . PHE A 1 81 ? -16.325 1.105 7.796 1.00 98.12 81 PHE A CA 1
ATOM 630 C C . PHE A 1 81 ? -16.609 2.405 7.026 1.00 98.12 81 PHE A C 1
ATOM 632 O O . PHE A 1 81 ? -15.733 3.259 6.898 1.00 98.12 81 PHE A O 1
ATOM 639 N N . ALA A 1 82 ? -17.854 2.599 6.574 1.00 97.94 82 ALA A N 1
ATOM 640 C CA . ALA A 1 82 ? -18.281 3.816 5.885 1.00 97.94 82 ALA A CA 1
ATOM 641 C C . ALA A 1 82 ? -18.167 5.058 6.784 1.00 97.94 82 ALA A C 1
ATOM 643 O O . ALA A 1 82 ? -17.653 6.082 6.351 1.00 97.94 82 ALA A O 1
ATOM 644 N N . ALA A 1 83 ? -18.558 4.957 8.059 1.00 97.81 83 ALA A N 1
ATOM 645 C CA . ALA A 1 83 ? -18.414 6.062 9.005 1.00 97.81 83 ALA A CA 1
ATOM 646 C C . ALA A 1 83 ? -16.943 6.458 9.229 1.00 97.81 83 ALA A C 1
ATOM 648 O O . ALA A 1 83 ? -16.633 7.642 9.375 1.00 97.81 83 ALA A O 1
ATOM 649 N N . LEU A 1 84 ? -16.031 5.480 9.247 1.00 97.38 84 LEU A N 1
ATOM 650 C CA . LEU A 1 84 ? -14.601 5.733 9.384 1.00 97.38 84 LEU A CA 1
ATOM 651 C C . LEU A 1 84 ? -14.020 6.387 8.125 1.00 97.38 84 LEU A C 1
ATOM 653 O O . LEU A 1 84 ? -13.302 7.380 8.246 1.00 97.38 84 LEU A O 1
ATOM 657 N N . ARG A 1 85 ? -14.399 5.907 6.933 1.00 96.62 85 ARG A N 1
ATOM 658 C CA . ARG A 1 85 ? -14.110 6.588 5.664 1.00 96.62 85 ARG A CA 1
ATOM 659 C C . ARG A 1 85 ? -14.569 8.042 5.706 1.00 96.62 85 ARG A C 1
ATOM 661 O O . ARG A 1 85 ? -13.757 8.932 5.486 1.00 96.62 85 ARG A O 1
ATOM 668 N N . ASP A 1 86 ? -15.842 8.289 6.009 1.00 96.44 86 ASP A N 1
ATOM 669 C CA . ASP A 1 86 ? -16.414 9.639 5.997 1.00 96.44 86 ASP A CA 1
ATOM 670 C C . ASP A 1 86 ? -15.683 10.564 6.971 1.00 96.44 86 ASP A C 1
ATOM 672 O O . ASP A 1 86 ? -15.509 11.753 6.705 1.00 96.44 86 ASP A O 1
ATOM 676 N N . ARG A 1 87 ? -15.239 10.021 8.109 1.00 95.81 87 ARG A N 1
ATOM 677 C CA . ARG A 1 87 ? -14.430 10.757 9.078 1.00 95.81 87 ARG A CA 1
ATOM 678 C C . ARG A 1 87 ? -13.074 11.158 8.500 1.00 95.81 87 ARG A C 1
ATOM 680 O O . ARG A 1 87 ? -12.688 12.303 8.708 1.00 95.81 87 ARG A O 1
ATOM 687 N N . VAL A 1 88 ? -12.384 10.259 7.795 1.00 94.62 88 VAL A N 1
ATOM 688 C CA . VAL A 1 88 ? -11.104 10.558 7.126 1.00 94.62 88 VAL A CA 1
ATOM 689 C C . VAL A 1 88 ? -11.308 11.555 5.984 1.00 94.62 88 VAL A C 1
ATOM 691 O O . VAL A 1 88 ? -10.606 12.555 5.921 1.00 94.62 88 VAL A O 1
ATOM 694 N N . CYS A 1 89 ? -12.333 11.378 5.146 1.00 92.06 89 CYS A N 1
ATOM 695 C CA . CYS A 1 89 ? -12.620 12.293 4.035 1.00 92.06 89 CYS A CA 1
ATOM 696 C C . CYS A 1 89 ? -12.972 13.725 4.479 1.00 92.06 89 CYS A C 1
ATOM 698 O O . CYS A 1 89 ? -12.834 14.661 3.698 1.00 92.06 89 CYS A O 1
ATOM 700 N N . LYS A 1 90 ? -13.436 13.921 5.720 1.00 93.31 90 LYS A N 1
ATOM 701 C CA . LYS A 1 90 ? -13.733 15.252 6.280 1.00 93.31 90 LYS A CA 1
ATOM 702 C C . LYS A 1 90 ? -12.493 15.987 6.800 1.00 93.31 90 LYS A C 1
ATOM 704 O O . LYS A 1 90 ? -12.608 17.137 7.229 1.00 93.31 90 LYS A O 1
ATOM 709 N N . GLN A 1 91 ? -11.320 15.358 6.796 1.00 89.62 91 GLN A N 1
ATOM 710 C CA . GLN A 1 91 ? -10.090 15.966 7.293 1.00 89.62 91 GLN A CA 1
ATOM 711 C C . GLN A 1 91 ? -9.496 16.898 6.243 1.00 89.62 91 GLN A C 1
ATOM 713 O O . GLN A 1 91 ? -8.943 16.469 5.243 1.00 89.62 91 GLN A O 1
ATOM 718 N N . GLN A 1 92 ? -9.592 18.205 6.479 1.00 79.69 92 GLN A N 1
ATOM 719 C CA . GLN A 1 92 ? -9.116 19.197 5.507 1.00 79.69 92 GLN A CA 1
ATOM 720 C C . GLN A 1 92 ? -7.593 19.392 5.512 1.00 79.69 92 GLN A C 1
ATOM 722 O O . GLN A 1 92 ? -7.043 19.922 4.554 1.00 79.69 92 GLN A O 1
ATOM 727 N N . ARG A 1 93 ? -6.909 19.027 6.604 1.00 89.69 93 ARG A N 1
ATOM 728 C CA . ARG A 1 93 ? -5.474 19.311 6.807 1.00 89.69 93 ARG A CA 1
ATOM 729 C C . ARG A 1 93 ? -4.580 18.078 6.754 1.00 89.69 93 ARG A C 1
ATOM 731 O O . ARG A 1 93 ? -3.372 18.209 6.917 1.00 89.69 93 ARG A O 1
ATOM 738 N N . TRP A 1 94 ? -5.170 16.900 6.601 1.00 94.00 94 TRP A N 1
ATOM 739 C CA . TRP A 1 94 ? -4.438 15.651 6.647 1.00 94.00 94 TRP A CA 1
ATOM 740 C C . TRP A 1 94 ? -5.078 14.635 5.719 1.00 94.00 94 TRP A C 1
ATOM 742 O O . TRP A 1 94 ? -6.254 14.315 5.862 1.00 94.00 94 TRP A O 1
ATOM 752 N N . ASP A 1 95 ? -4.273 14.120 4.803 1.00 93.25 95 ASP A N 1
ATOM 753 C CA . ASP A 1 95 ? -4.593 12.952 4.003 1.00 93.25 95 ASP A CA 1
ATOM 754 C C . ASP A 1 95 ? -3.382 12.022 4.033 1.00 93.25 95 ASP A C 1
ATOM 756 O O . ASP A 1 95 ? -2.267 12.423 3.713 1.00 93.25 95 ASP A O 1
ATOM 760 N N . TRP A 1 96 ? -3.571 10.766 4.420 1.00 93.25 96 TRP A N 1
ATOM 761 C CA . TRP A 1 96 ? -2.447 9.842 4.566 1.00 93.25 96 TRP A CA 1
ATOM 762 C C . TRP A 1 96 ? -1.677 9.618 3.261 1.00 93.25 96 TRP A C 1
ATOM 764 O O . TRP A 1 96 ? -0.450 9.527 3.280 1.00 93.25 96 TRP A O 1
ATOM 774 N N . LYS A 1 97 ? -2.367 9.572 2.116 1.00 92.31 97 LYS A N 1
ATOM 775 C CA . LYS A 1 97 ? -1.711 9.394 0.815 1.00 92.31 97 LYS A CA 1
ATOM 776 C C . LYS A 1 97 ? -0.984 10.656 0.418 1.00 92.31 97 LYS A C 1
ATOM 778 O O . LYS A 1 97 ? 0.199 10.602 0.110 1.00 92.31 97 LYS A O 1
ATOM 783 N N . PHE A 1 98 ? -1.677 11.787 0.421 1.00 92.25 98 PHE A N 1
ATOM 784 C CA . PHE A 1 98 ? -1.149 13.014 -0.171 1.00 92.25 98 PHE A CA 1
ATOM 785 C C . PHE A 1 98 ? -0.266 13.821 0.787 1.00 92.25 98 PHE A C 1
ATOM 787 O O . PHE A 1 98 ? 0.630 14.523 0.331 1.00 92.25 98 PHE A O 1
ATOM 794 N N . SER A 1 99 ? -0.480 13.713 2.098 1.00 94.94 99 SER A N 1
ATOM 795 C CA . SER A 1 99 ? 0.308 14.410 3.122 1.00 94.94 99 SER A CA 1
ATOM 796 C C . SER A 1 99 ? 1.476 13.588 3.673 1.00 94.94 99 SER A C 1
ATOM 798 O O . SER A 1 99 ? 2.371 14.191 4.259 1.00 94.94 99 SER A O 1
ATOM 800 N N . ALA A 1 100 ? 1.495 12.255 3.507 1.00 95.44 100 ALA A N 1
ATOM 801 C CA . ALA A 1 100 ? 2.564 11.411 4.056 1.00 95.44 100 ALA A CA 1
ATOM 802 C C . ALA A 1 100 ? 3.196 10.437 3.055 1.00 95.44 100 ALA A C 1
ATOM 804 O O . ALA A 1 100 ? 4.396 10.523 2.796 1.00 95.44 100 ALA A O 1
ATOM 805 N N . LEU A 1 101 ? 2.411 9.528 2.473 1.00 96.06 101 LEU A N 1
ATOM 806 C CA . LEU A 1 101 ? 2.957 8.434 1.663 1.00 96.06 101 LEU A CA 1
ATOM 807 C C . LEU A 1 101 ? 3.533 8.886 0.315 1.00 96.06 101 LEU A C 1
ATOM 809 O O . LEU A 1 101 ? 4.626 8.461 -0.052 1.00 96.06 101 LEU A O 1
ATOM 813 N N . LYS A 1 102 ? 2.859 9.797 -0.391 1.00 94.69 102 LYS A N 1
ATOM 814 C CA . LYS A 1 102 ? 3.378 10.379 -1.636 1.00 94.69 102 LYS A CA 1
ATOM 815 C C . LYS A 1 102 ? 4.656 11.187 -1.412 1.00 94.69 102 LYS A C 1
ATOM 817 O O . LYS A 1 102 ? 5.618 10.949 -2.138 1.00 94.69 102 LYS A O 1
ATOM 822 N N . PRO A 1 103 ? 4.729 12.092 -0.411 1.00 96.56 103 PRO A N 1
ATOM 823 C CA . PRO A 1 103 ? 5.990 12.730 -0.043 1.00 96.56 103 PRO A CA 1
ATOM 824 C C . PRO A 1 103 ? 7.113 11.735 0.256 1.00 96.56 103 PRO A C 1
ATOM 826 O O . PRO A 1 103 ? 8.233 11.960 -0.192 1.00 96.56 103 PRO A O 1
ATOM 829 N N . LEU A 1 104 ? 6.818 10.636 0.963 1.00 97.81 104 LEU A N 1
ATOM 830 C CA . LEU A 1 104 ? 7.788 9.583 1.283 1.00 97.81 104 LEU A CA 1
ATOM 831 C C . LEU A 1 104 ? 8.390 8.953 0.030 1.00 97.81 104 LEU A C 1
ATOM 833 O O . LEU A 1 104 ? 9.611 8.945 -0.117 1.00 97.81 104 LEU A O 1
ATOM 837 N N . SER A 1 105 ? 7.537 8.481 -0.873 1.00 96.00 105 SER A N 1
ATOM 838 C CA . SER A 1 105 ? 7.974 7.888 -2.135 1.00 96.00 105 SER A CA 1
ATOM 839 C C . SER A 1 105 ? 8.714 8.904 -3.009 1.00 96.00 105 SER A C 1
ATOM 841 O O . SER A 1 105 ? 9.851 8.674 -3.408 1.00 96.00 105 SER A O 1
ATOM 843 N N . SER A 1 106 ? 8.163 10.115 -3.162 1.00 95.62 106 SER A N 1
ATOM 844 C CA . SER A 1 106 ? 8.794 11.196 -3.934 1.00 95.62 106 SER A CA 1
ATOM 845 C C . SER A 1 106 ? 10.179 11.576 -3.402 1.00 95.62 106 SER A C 1
ATOM 847 O O . SER A 1 106 ? 11.101 11.823 -4.181 1.00 95.62 106 SER A O 1
ATOM 849 N N . HIS A 1 107 ? 10.346 11.641 -2.076 1.00 96.88 107 HIS A N 1
ATOM 850 C CA . HIS A 1 107 ? 11.638 11.912 -1.450 1.00 96.88 107 HIS A CA 1
ATOM 851 C C . HIS A 1 107 ? 12.646 10.806 -1.765 1.00 96.88 107 HIS A C 1
ATOM 853 O O . HIS A 1 107 ? 13.780 11.102 -2.140 1.00 96.88 107 HIS A O 1
ATOM 859 N N . HIS A 1 108 ? 12.223 9.547 -1.646 1.00 97.25 108 HIS A N 1
ATOM 860 C CA . HIS A 1 108 ? 13.057 8.388 -1.922 1.00 97.25 108 HIS A CA 1
ATOM 861 C C . HIS A 1 108 ? 13.482 8.313 -3.394 1.00 97.25 108 HIS A C 1
ATOM 863 O O . HIS A 1 108 ? 14.681 8.303 -3.684 1.00 97.25 108 HIS A O 1
ATOM 869 N N . SER A 1 109 ? 12.519 8.375 -4.316 1.00 95.44 109 SER A N 1
ATOM 870 C CA . SER A 1 109 ? 12.749 8.401 -5.761 1.00 95.44 109 SER A CA 1
ATOM 871 C C . SER A 1 109 ? 13.723 9.519 -6.143 1.00 95.44 109 SER A C 1
ATOM 873 O O . SER A 1 109 ? 14.725 9.278 -6.816 1.00 95.44 109 SER A O 1
ATOM 875 N N . LYS A 1 110 ? 13.531 10.736 -5.610 1.00 96.00 110 LYS A N 1
ATOM 876 C CA . LYS A 1 110 ? 14.455 11.860 -5.833 1.00 96.00 110 LYS A CA 1
ATOM 877 C C . LYS A 1 110 ? 15.860 11.590 -5.288 1.00 96.00 110 LYS A C 1
ATOM 879 O O . LYS A 1 110 ? 16.833 11.912 -5.966 1.00 96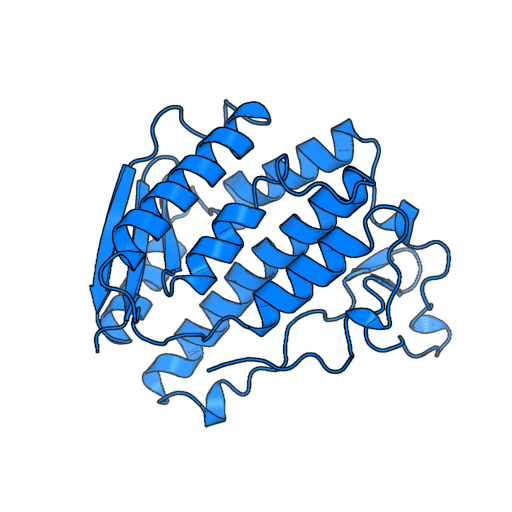.00 110 LYS A O 1
ATOM 884 N N . ALA A 1 111 ? 15.984 11.018 -4.091 1.00 96.50 111 ALA A N 1
ATOM 885 C CA . ALA A 1 111 ? 17.278 10.700 -3.484 1.00 96.50 111 ALA A CA 1
ATOM 886 C C . ALA A 1 111 ? 18.065 9.648 -4.284 1.00 96.50 111 ALA A C 1
ATOM 888 O O . ALA A 1 111 ? 19.294 9.673 -4.284 1.00 96.50 111 ALA A O 1
ATOM 889 N N . ARG A 1 112 ? 17.366 8.759 -4.999 1.00 95.56 112 ARG A N 1
ATOM 890 C CA . ARG A 1 112 ? 17.959 7.765 -5.906 1.00 95.56 112 ARG A CA 1
ATOM 891 C C . ARG A 1 112 ? 18.130 8.258 -7.341 1.00 95.56 112 ARG A C 1
ATOM 893 O O . ARG A 1 112 ? 18.658 7.528 -8.173 1.00 95.56 112 ARG A O 1
ATOM 900 N N . GLY A 1 113 ? 17.707 9.489 -7.638 1.00 94.88 113 GLY A N 1
ATOM 901 C CA . GLY A 1 113 ? 17.664 9.992 -9.007 1.00 94.88 113 GLY A CA 1
ATOM 902 C C . GLY A 1 113 ? 16.788 9.119 -9.904 1.00 94.88 113 GLY A C 1
ATOM 903 O O . GLY A 1 113 ? 17.090 8.970 -11.079 1.00 94.88 113 GLY A O 1
ATOM 904 N N . TRP A 1 114 ? 15.747 8.500 -9.351 1.00 94.06 114 TRP A N 1
ATOM 905 C CA . TRP A 1 114 ? 14.828 7.636 -10.075 1.00 94.06 114 TRP A CA 1
ATOM 906 C C . TRP A 1 114 ? 13.610 8.426 -10.558 1.00 94.06 114 TRP A C 1
ATOM 908 O O . TRP A 1 114 ? 13.102 9.309 -9.863 1.00 94.06 114 TRP A O 1
ATOM 918 N N . THR A 1 115 ? 13.137 8.101 -11.759 1.00 90.62 115 THR A N 1
ATOM 919 C CA . THR A 1 115 ? 11.878 8.596 -12.320 1.00 90.62 115 THR A CA 1
ATOM 920 C C . THR A 1 115 ? 11.207 7.470 -13.100 1.00 90.62 115 THR A C 1
ATOM 922 O O . THR A 1 115 ? 11.888 6.589 -13.627 1.00 90.62 115 THR A O 1
ATOM 925 N N . MET A 1 116 ? 9.882 7.533 -13.263 1.00 87.88 116 MET A N 1
ATOM 926 C CA . MET A 1 116 ? 9.166 6.600 -14.144 1.00 87.88 116 MET A CA 1
ATOM 927 C C . MET A 1 116 ? 9.725 6.607 -15.579 1.00 87.88 116 MET A C 1
ATOM 929 O O . MET A 1 116 ? 9.754 5.570 -16.236 1.00 87.88 116 MET A O 1
ATOM 933 N N . ASP A 1 117 ? 10.233 7.748 -16.059 1.00 84.38 117 ASP A N 1
ATOM 934 C CA . ASP A 1 117 ? 10.869 7.850 -17.377 1.00 84.38 117 ASP A CA 1
ATOM 935 C C . ASP A 1 117 ? 12.136 6.992 -17.515 1.00 84.38 117 ASP A C 1
ATOM 937 O O . ASP A 1 117 ? 12.448 6.546 -18.622 1.00 84.38 117 ASP A O 1
ATOM 941 N N . HIS A 1 118 ? 12.861 6.725 -16.422 1.00 82.25 118 HIS A N 1
ATOM 942 C CA . HIS A 1 118 ? 14.043 5.859 -16.455 1.00 82.25 118 HIS A CA 1
ATOM 943 C C . HIS A 1 118 ? 13.688 4.413 -16.804 1.00 82.25 118 HIS A C 1
ATOM 945 O O . HIS A 1 118 ? 14.397 3.805 -17.610 1.00 82.25 118 HIS A O 1
ATOM 951 N N . GLU A 1 119 ? 12.572 3.918 -16.268 1.00 74.81 119 GLU A N 1
ATOM 952 C CA . GLU A 1 119 ? 12.042 2.573 -16.528 1.00 74.81 119 GLU A CA 1
ATOM 953 C C . GLU A 1 119 ? 11.246 2.496 -17.835 1.00 74.81 119 GLU A C 1
ATOM 955 O O . GLU A 1 119 ? 11.050 1.420 -18.395 1.00 74.81 119 GLU A O 1
ATOM 960 N N . ALA A 1 120 ? 10.821 3.639 -18.378 1.00 68.69 120 ALA A N 1
ATOM 961 C CA . ALA A 1 120 ? 10.018 3.691 -19.594 1.00 68.69 120 ALA A CA 1
ATOM 962 C C . ALA A 1 120 ? 10.799 3.436 -20.895 1.00 68.69 120 ALA A C 1
ATOM 964 O O . ALA A 1 120 ? 10.247 3.590 -21.993 1.00 68.69 120 ALA A O 1
ATOM 965 N N . ARG A 1 121 ? 12.081 3.058 -20.805 1.00 63.78 121 ARG A N 1
ATOM 966 C CA . ARG A 1 121 ? 12.897 2.662 -21.960 1.00 63.78 121 ARG A CA 1
ATOM 967 C C . ARG A 1 121 ? 12.369 1.334 -22.509 1.00 63.78 121 ARG A C 1
ATOM 969 O O . ARG A 1 121 ? 12.744 0.266 -22.045 1.00 63.78 121 ARG A O 1
ATOM 976 N N . GLY A 1 122 ? 11.495 1.414 -23.509 1.00 63.25 122 GLY A N 1
ATOM 977 C CA . GLY A 1 122 ? 10.834 0.249 -24.108 1.00 63.25 122 GLY A CA 1
ATOM 978 C C . GLY A 1 122 ? 9.356 0.095 -23.740 1.00 63.25 122 GLY A C 1
ATOM 979 O O . GLY A 1 122 ? 8.752 -0.911 -24.108 1.00 63.25 122 GLY A O 1
ATOM 980 N N . CYS A 1 123 ? 8.756 1.078 -23.061 1.00 75.25 123 CYS A N 1
ATOM 981 C CA . CYS A 1 123 ? 7.303 1.136 -22.914 1.00 75.25 123 CYS A CA 1
ATOM 982 C C . CYS A 1 123 ? 6.623 1.349 -24.265 1.00 75.25 123 CYS A C 1
ATOM 984 O O . CYS A 1 123 ? 7.106 2.105 -25.110 1.00 75.25 123 CYS A O 1
ATOM 986 N N . VAL A 1 124 ? 5.467 0.711 -24.444 1.00 80.31 124 VAL A N 1
ATOM 987 C CA . VAL A 1 124 ? 4.607 0.965 -25.600 1.00 80.31 124 VAL A CA 1
ATOM 988 C C . VAL A 1 124 ? 4.076 2.401 -25.572 1.00 80.31 124 VAL A C 1
ATOM 990 O O . VAL A 1 124 ? 3.724 2.925 -24.511 1.00 80.31 124 VAL A O 1
ATOM 993 N N . ASP A 1 125 ? 4.007 3.024 -26.748 1.00 81.56 125 ASP A N 1
ATOM 994 C CA . ASP A 1 125 ? 3.332 4.305 -26.945 1.00 81.56 125 ASP A CA 1
ATOM 995 C C . ASP A 1 125 ? 1.879 4.058 -27.369 1.00 81.56 125 ASP A C 1
ATOM 997 O O . ASP A 1 125 ? 1.607 3.542 -28.458 1.00 81.56 125 ASP A O 1
ATOM 1001 N N . LEU A 1 126 ? 0.944 4.431 -26.495 1.00 83.81 126 LEU A N 1
ATOM 1002 C CA . LEU A 1 126 ? -0.490 4.270 -26.725 1.00 83.81 126 LEU A CA 1
ATOM 1003 C C . LEU A 1 126 ? -0.983 5.101 -27.917 1.00 83.81 126 LEU A C 1
ATOM 1005 O O . LEU A 1 126 ? -1.900 4.677 -28.619 1.00 83.81 126 LEU A O 1
ATOM 1009 N N . LEU A 1 127 ? -0.382 6.269 -28.173 1.00 81.44 127 LEU A N 1
ATOM 1010 C CA . LEU A 1 127 ? -0.786 7.140 -29.283 1.00 81.44 127 LEU A CA 1
ATOM 1011 C C . LEU A 1 127 ? -0.274 6.639 -30.635 1.00 81.44 127 LEU A C 1
ATOM 1013 O O . LEU A 1 127 ? -0.844 6.981 -31.669 1.00 81.44 127 LEU A O 1
ATOM 1017 N N . ALA A 1 128 ? 0.744 5.777 -30.631 1.00 80.44 128 ALA A N 1
ATOM 1018 C CA . ALA A 1 128 ? 1.210 5.071 -31.820 1.00 80.44 128 ALA A CA 1
ATOM 1019 C C . ALA A 1 128 ? 0.334 3.850 -32.179 1.00 80.44 128 ALA A C 1
ATOM 1021 O O . ALA A 1 128 ? 0.647 3.120 -33.119 1.00 80.44 128 ALA A O 1
ATOM 1022 N N . GLY A 1 129 ? -0.755 3.605 -31.438 1.00 75.50 129 GLY A N 1
ATOM 1023 C CA . GLY A 1 129 ? -1.667 2.481 -31.663 1.00 75.50 129 GLY A CA 1
ATOM 1024 C C . GLY A 1 129 ? -1.161 1.139 -31.125 1.00 75.50 129 GLY A C 1
ATOM 1025 O O . GLY A 1 129 ? -1.765 0.104 -31.411 1.00 75.50 129 GLY A O 1
ATOM 1026 N N . ALA A 1 130 ? -0.073 1.130 -30.349 1.00 79.75 130 ALA A N 1
ATOM 1027 C CA . ALA A 1 130 ? 0.425 -0.075 -29.698 1.00 79.75 130 ALA A CA 1
ATOM 1028 C C . ALA A 1 130 ? -0.395 -0.391 -28.436 1.00 79.75 130 ALA A C 1
ATOM 1030 O O . ALA A 1 130 ? -0.684 0.489 -27.626 1.00 79.75 130 ALA A O 1
ATOM 1031 N N . ALA A 1 131 ? -0.745 -1.665 -28.248 1.00 82.62 131 ALA A N 1
ATOM 1032 C CA . ALA A 1 131 ? -1.394 -2.132 -27.028 1.00 82.62 131 ALA A CA 1
ATOM 1033 C C . ALA A 1 131 ? -0.341 -2.572 -25.992 1.00 82.62 131 ALA A C 1
ATOM 1035 O O . ALA A 1 131 ? 0.605 -3.276 -26.363 1.00 82.62 131 ALA A O 1
ATOM 1036 N N . PRO A 1 132 ? -0.494 -2.208 -24.704 1.00 84.75 132 PRO A N 1
ATOM 1037 C CA . PRO A 1 132 ? 0.374 -2.716 -23.651 1.00 84.75 132 PRO A CA 1
ATOM 1038 C C . PRO A 1 132 ? 0.202 -4.217 -23.484 1.00 84.75 132 PRO A C 1
ATOM 1040 O O . PRO A 1 132 ? -0.892 -4.764 -23.645 1.00 84.75 132 PRO A O 1
ATOM 1043 N N . ARG A 1 133 ? 1.295 -4.889 -23.134 1.00 83.38 133 ARG A N 1
ATOM 1044 C CA . ARG A 1 133 ? 1.248 -6.300 -22.770 1.00 83.38 133 ARG A CA 1
ATOM 1045 C C . ARG A 1 133 ? 0.788 -6.422 -21.316 1.00 83.38 133 ARG A C 1
ATOM 1047 O O . ARG A 1 133 ? 1.163 -5.590 -20.486 1.00 83.38 133 ARG A O 1
ATOM 1054 N N . PRO A 1 134 ? 0.041 -7.483 -20.973 1.00 84.88 134 PRO A N 1
ATOM 1055 C CA . PRO A 1 134 ? -0.246 -7.798 -19.580 1.00 84.88 134 PRO A CA 1
ATOM 1056 C C . PRO A 1 134 ? 1.052 -7.864 -18.753 1.00 84.88 134 PRO A C 1
ATOM 1058 O O . PRO A 1 134 ? 2.031 -8.500 -19.158 1.00 84.88 134 PRO A O 1
ATOM 1061 N N . GLY A 1 135 ? 1.074 -7.153 -17.624 1.00 83.44 135 GLY A N 1
ATOM 1062 C CA . GLY A 1 135 ? 2.245 -7.033 -16.751 1.00 83.44 135 GLY A CA 1
ATOM 1063 C C . GLY A 1 135 ? 3.329 -6.048 -17.205 1.00 83.44 135 GLY A C 1
ATOM 1064 O O . GLY A 1 135 ? 4.409 -6.032 -16.615 1.00 83.44 135 GLY A O 1
ATOM 1065 N N . ASP A 1 136 ? 3.112 -5.235 -18.245 1.00 88.12 136 ASP A N 1
ATOM 1066 C CA . ASP A 1 136 ? 3.885 -3.993 -18.398 1.00 88.12 136 ASP A CA 1
ATOM 1067 C C . ASP A 1 136 ? 3.511 -3.063 -17.224 1.00 88.12 136 ASP A C 1
ATOM 1069 O O . ASP A 1 136 ? 2.324 -2.858 -16.984 1.00 88.12 136 ASP A O 1
ATOM 1073 N N . LEU A 1 137 ? 4.489 -2.524 -16.480 1.00 89.19 137 LEU A N 1
ATOM 1074 C CA . LEU A 1 137 ? 4.214 -1.632 -15.335 1.00 89.19 137 LEU A CA 1
ATOM 1075 C C . LEU A 1 137 ? 3.804 -0.226 -15.781 1.00 89.19 137 LEU A C 1
ATOM 1077 O O . LEU A 1 137 ? 2.976 0.418 -15.136 1.00 89.19 137 LEU A O 1
ATOM 1081 N N . PHE A 1 138 ? 4.368 0.235 -16.898 1.00 90.94 138 PHE A N 1
ATOM 1082 C CA . PHE A 1 138 ? 4.196 1.589 -17.402 1.00 90.94 138 PHE A CA 1
ATOM 1083 C C . PHE A 1 138 ? 3.835 1.597 -18.887 1.00 90.94 138 PHE A C 1
ATOM 1085 O O . PHE A 1 138 ? 4.225 0.714 -19.654 1.00 90.94 138 PHE A O 1
ATOM 1092 N N . VAL A 1 139 ? 3.124 2.641 -19.290 1.00 89.56 139 VAL A N 1
ATOM 1093 C CA . VAL A 1 139 ? 2.816 2.989 -20.679 1.00 89.56 139 VAL A CA 1
ATOM 1094 C C . VAL A 1 139 ? 3.220 4.427 -20.945 1.00 89.56 139 VAL A C 1
ATOM 1096 O O . VAL A 1 139 ? 3.255 5.252 -20.030 1.00 89.56 139 VAL A O 1
ATOM 1099 N N . ARG A 1 140 ? 3.495 4.740 -22.209 1.00 89.56 140 ARG A N 1
ATOM 1100 C CA . ARG A 1 140 ? 3.727 6.109 -22.662 1.00 89.56 140 ARG A CA 1
ATOM 1101 C C . ARG A 1 140 ? 2.494 6.616 -23.408 1.00 89.56 140 ARG A C 1
ATOM 1103 O O . ARG A 1 140 ? 1.905 5.896 -24.210 1.00 89.56 140 ARG A O 1
ATOM 1110 N N . ALA A 1 141 ? 2.103 7.853 -23.132 1.00 87.75 141 ALA A N 1
ATOM 1111 C CA . ALA A 1 141 ? 1.107 8.593 -23.891 1.00 87.75 141 ALA A CA 1
ATOM 1112 C C . ALA A 1 141 ? 1.718 9.952 -24.246 1.00 87.75 141 ALA A C 1
ATOM 1114 O O . ALA A 1 141 ? 1.788 10.837 -23.393 1.00 87.75 141 ALA A O 1
ATOM 1115 N N . SER A 1 142 ? 2.190 10.105 -25.491 1.00 84.19 142 SER A N 1
ATOM 1116 C CA . SER A 1 142 ? 2.992 11.265 -25.912 1.00 84.19 142 SER A CA 1
ATOM 1117 C C . SER A 1 142 ? 4.292 11.373 -25.090 1.00 84.19 142 SER A C 1
ATOM 1119 O O . SER A 1 142 ? 5.126 10.467 -25.069 1.00 84.19 142 SER A O 1
ATOM 1121 N N . ASP A 1 143 ? 4.464 12.479 -24.385 1.00 85.31 143 ASP A N 1
ATOM 1122 C CA . ASP A 1 143 ? 5.600 12.866 -23.566 1.00 85.31 143 ASP A CA 1
ATOM 1123 C C . ASP A 1 143 ? 5.448 12.431 -22.103 1.00 85.31 143 ASP A C 1
ATOM 1125 O O . ASP A 1 143 ? 6.368 12.621 -21.314 1.00 85.31 143 ASP A O 1
ATOM 1129 N N . VAL A 1 144 ? 4.326 11.799 -21.743 1.00 88.62 144 VAL A N 1
ATOM 1130 C CA . VAL A 1 144 ? 4.020 11.401 -20.366 1.00 88.62 144 VAL A CA 1
ATOM 1131 C C . VAL A 1 144 ? 4.098 9.884 -20.202 1.00 88.62 144 VAL A C 1
ATOM 1133 O O . VAL A 1 144 ? 3.551 9.125 -21.005 1.00 88.62 144 VAL A O 1
ATOM 1136 N N . VAL A 1 145 ? 4.745 9.437 -19.125 1.00 90.12 145 VAL A N 1
ATOM 1137 C CA . VAL A 1 145 ? 4.737 8.039 -18.673 1.00 90.12 145 VAL A CA 1
ATOM 1138 C C . VAL A 1 145 ? 3.721 7.872 -17.553 1.00 90.12 145 VAL A C 1
ATOM 1140 O O . VAL A 1 145 ? 3.669 8.670 -16.619 1.00 90.12 145 VAL A O 1
ATOM 1143 N N . LEU A 1 146 ? 2.901 6.831 -17.658 1.00 90.25 146 LEU A N 1
ATOM 1144 C CA . LEU A 1 146 ? 1.806 6.533 -16.743 1.00 90.25 146 LEU A CA 1
ATOM 1145 C C . LEU A 1 146 ? 1.888 5.078 -16.280 1.00 90.25 146 LEU A C 1
ATOM 1147 O O . LEU A 1 146 ? 2.352 4.209 -17.016 1.00 90.25 146 LEU A O 1
ATOM 1151 N N . TRP A 1 147 ? 1.356 4.797 -15.092 1.00 90.12 147 TRP A N 1
ATOM 1152 C CA . TRP A 1 147 ? 1.109 3.426 -14.650 1.00 90.12 147 TRP A CA 1
ATOM 1153 C C . TRP A 1 147 ? 0.134 2.709 -15.587 1.00 90.12 147 TRP A C 1
ATOM 1155 O O . TRP A 1 147 ? -0.923 3.237 -15.941 1.00 90.12 147 TRP A O 1
ATOM 1165 N N . ASN A 1 148 ? 0.462 1.471 -15.936 1.00 87.50 148 ASN A N 1
ATOM 1166 C CA . ASN A 1 148 ? -0.383 0.597 -16.732 1.00 87.50 148 ASN A CA 1
ATOM 1167 C C . ASN A 1 148 ? -1.160 -0.351 -15.822 1.00 87.50 148 ASN A C 1
ATOM 1169 O O . ASN A 1 148 ? -0.619 -1.364 -15.404 1.00 87.50 148 ASN A O 1
ATOM 1173 N N . LYS A 1 149 ? -2.406 0.008 -15.495 1.00 80.44 149 LYS A N 1
ATOM 1174 C CA . LYS A 1 149 ? -3.390 -0.774 -14.715 1.00 80.44 149 LYS A CA 1
ATOM 1175 C C . LYS A 1 149 ? -2.844 -2.087 -14.097 1.00 80.44 149 LYS A C 1
ATOM 1177 O O . LYS A 1 149 ? -3.071 -3.168 -14.626 1.00 80.44 149 LYS A O 1
ATOM 1182 N N . LEU A 1 150 ? -2.193 -1.993 -12.933 1.00 77.50 150 LEU A N 1
ATOM 1183 C CA . LEU A 1 150 ? -1.641 -3.149 -12.194 1.00 77.50 150 LEU A CA 1
ATOM 1184 C C . LEU A 1 150 ? -2.570 -3.677 -11.094 1.00 77.50 150 LEU A C 1
ATOM 1186 O O . LEU A 1 150 ? -2.205 -4.545 -10.301 1.00 77.50 150 LEU A O 1
ATOM 1190 N N . GLY A 1 151 ? -3.767 -3.104 -10.983 1.00 74.19 151 GLY A N 1
ATOM 1191 C CA . GLY A 1 151 ? -4.742 -3.498 -9.978 1.00 74.19 151 GLY A CA 1
ATOM 1192 C C . GLY A 1 151 ? -5.335 -4.861 -10.309 1.00 74.19 151 GLY A C 1
ATOM 1193 O O . GLY A 1 151 ? -5.761 -5.061 -11.448 1.00 74.19 151 GLY A O 1
ATOM 1194 N N . PRO A 1 152 ? -5.420 -5.786 -9.338 1.00 77.56 152 PRO A N 1
ATOM 1195 C CA . PRO A 1 152 ? -6.079 -7.049 -9.571 1.00 77.56 152 PRO A CA 1
ATOM 1196 C C . PRO A 1 152 ? -7.551 -6.767 -9.870 1.00 77.56 152 PRO A C 1
ATOM 1198 O O . PRO A 1 152 ? -8.179 -5.901 -9.252 1.00 77.56 152 PRO A O 1
ATOM 1201 N N . ASN A 1 153 ? -8.102 -7.486 -10.841 1.00 82.81 153 ASN A N 1
ATOM 1202 C CA . ASN A 1 153 ? -9.497 -7.337 -11.209 1.00 82.81 153 ASN A CA 1
ATOM 1203 C C . ASN A 1 153 ? -10.358 -7.852 -10.047 1.00 82.81 153 ASN A C 1
ATOM 1205 O O . ASN A 1 153 ? -10.291 -9.025 -9.674 1.00 82.81 153 ASN A O 1
ATOM 1209 N N . LEU A 1 154 ? -11.132 -6.942 -9.456 1.00 87.19 154 LEU A N 1
ATOM 1210 C CA . LEU A 1 154 ? -12.048 -7.196 -8.350 1.00 87.19 154 LEU A CA 1
ATOM 1211 C C . LEU A 1 154 ? -13.454 -6.821 -8.812 1.00 87.19 154 LEU A C 1
ATOM 1213 O O . LEU A 1 154 ? -13.731 -5.646 -9.049 1.00 87.19 154 LEU A O 1
ATOM 1217 N N . ASP A 1 155 ? -14.342 -7.807 -8.920 1.00 89.06 155 ASP A N 1
ATOM 1218 C CA . ASP A 1 155 ? -15.760 -7.559 -9.189 1.00 89.06 155 ASP A CA 1
ATOM 1219 C C . ASP A 1 155 ? -16.479 -7.217 -7.876 1.00 89.06 155 ASP A C 1
ATOM 1221 O O . ASP A 1 155 ? -17.089 -8.062 -7.214 1.00 89.06 155 ASP A O 1
ATOM 1225 N N . VAL A 1 156 ? -16.318 -5.964 -7.451 1.00 90.75 156 VAL A N 1
ATOM 1226 C CA . VAL A 1 156 ? -16.843 -5.463 -6.174 1.00 90.75 156 VAL A CA 1
ATOM 1227 C C . VAL A 1 156 ? -18.372 -5.549 -6.140 1.00 90.75 156 VAL A C 1
ATOM 1229 O O . VAL A 1 156 ? -18.948 -5.865 -5.099 1.00 90.75 156 VAL A O 1
ATOM 1232 N N . GLU A 1 157 ? -19.031 -5.303 -7.270 1.00 91.25 157 GLU A N 1
ATOM 1233 C CA . GLU A 1 157 ? -20.486 -5.326 -7.399 1.00 91.25 157 GLU A CA 1
ATOM 1234 C C . GLU A 1 157 ? -21.065 -6.729 -7.258 1.00 91.25 157 GLU A C 1
ATOM 1236 O O . GLU A 1 157 ? -22.084 -6.891 -6.585 1.00 91.25 157 GLU A O 1
ATOM 1241 N N . ALA A 1 158 ? -20.427 -7.733 -7.862 1.00 90.56 158 ALA A N 1
ATOM 1242 C CA . ALA A 1 158 ? -20.866 -9.117 -7.728 1.00 90.56 158 ALA A CA 1
ATOM 1243 C C . ALA A 1 158 ? -20.548 -9.697 -6.342 1.00 90.56 158 ALA A C 1
ATOM 1245 O O . ALA A 1 158 ? -21.287 -10.545 -5.841 1.00 90.56 158 ALA A O 1
ATOM 1246 N N . CYS A 1 159 ? -19.454 -9.256 -5.713 1.00 90.31 159 CYS A N 1
ATOM 1247 C CA . CYS A 1 159 ? -18.949 -9.883 -4.490 1.00 90.31 159 CYS A CA 1
ATOM 1248 C C . CYS A 1 159 ? -19.479 -9.269 -3.189 1.00 90.31 159 CYS A C 1
ATOM 1250 O O . CYS A 1 159 ? -19.397 -9.920 -2.144 1.00 90.31 159 CYS A O 1
ATOM 1252 N N . LEU A 1 160 ? -19.964 -8.024 -3.202 1.00 93.38 160 LEU A N 1
ATOM 1253 C CA . LEU A 1 160 ? -20.325 -7.296 -1.983 1.00 93.38 160 LEU A CA 1
ATOM 1254 C C . LEU A 1 160 ? -21.811 -6.914 -1.933 1.00 93.38 160 LEU A C 1
ATOM 1256 O O . LEU A 1 160 ? -22.435 -6.641 -2.956 1.00 93.38 160 LEU A O 1
ATOM 1260 N N . PRO A 1 161 ? -22.401 -6.792 -0.727 1.00 93.06 161 PRO A N 1
ATOM 1261 C CA . PRO A 1 161 ? -23.732 -6.212 -0.597 1.00 93.06 161 PRO A CA 1
ATOM 1262 C C . PRO A 1 161 ? -23.728 -4.752 -1.071 1.00 93.06 161 PRO A C 1
ATOM 1264 O O . PRO A 1 161 ? -22.760 -4.028 -0.847 1.00 93.06 161 PRO A O 1
ATOM 1267 N N . ARG A 1 162 ? -24.857 -4.263 -1.605 1.00 93.19 162 ARG A N 1
ATOM 1268 C CA . ARG A 1 162 ? -25.002 -2.892 -2.148 1.00 93.19 162 ARG A CA 1
ATOM 1269 C C . ARG A 1 162 ? -24.451 -1.784 -1.237 1.00 93.19 162 ARG A C 1
ATOM 1271 O O . ARG A 1 162 ? -23.833 -0.844 -1.720 1.00 93.19 162 ARG A O 1
ATOM 1278 N N . LYS A 1 163 ? -24.645 -1.906 0.082 1.00 92.94 163 LYS A N 1
ATOM 1279 C CA . LYS A 1 163 ? -24.149 -0.945 1.092 1.00 92.94 163 LYS A CA 1
ATOM 1280 C C . LYS A 1 163 ? -22.621 -0.922 1.256 1.00 92.94 163 LYS A C 1
ATOM 1282 O O . LYS A 1 163 ? -22.102 0.006 1.862 1.00 92.94 163 LYS A O 1
ATOM 1287 N N . GLY A 1 164 ? -21.926 -1.958 0.789 1.00 93.94 164 GLY A N 1
ATOM 1288 C CA . GLY A 1 164 ? -20.473 -2.097 0.865 1.00 93.94 164 GLY A CA 1
ATOM 1289 C C . GLY A 1 164 ? -19.738 -1.703 -0.413 1.00 93.94 164 GLY A C 1
ATOM 1290 O O . GLY A 1 164 ? -18.567 -1.358 -0.332 1.00 93.94 164 GLY A O 1
ATOM 1291 N N . VAL A 1 165 ? -20.415 -1.686 -1.567 1.00 95.75 165 VAL A N 1
ATOM 1292 C CA . VAL A 1 165 ? -19.789 -1.436 -2.881 1.00 95.75 165 VAL A CA 1
ATOM 1293 C C . VAL A 1 165 ? -19.063 -0.090 -2.934 1.00 95.75 165 VAL A C 1
ATOM 1295 O O . VAL A 1 165 ? -17.902 -0.027 -3.325 1.00 95.75 165 VAL A O 1
ATOM 1298 N N . GLU A 1 166 ? -19.725 0.998 -2.539 1.00 95.94 166 GLU A N 1
ATOM 1299 C CA . GLU A 1 166 ? -19.146 2.342 -2.648 1.00 95.94 166 GLU A CA 1
ATOM 1300 C C . GLU A 1 166 ? -17.988 2.575 -1.656 1.00 95.94 166 GLU A C 1
ATOM 1302 O O . GLU A 1 166 ? -16.904 2.951 -2.116 1.00 95.94 166 GLU A O 1
ATOM 1307 N N . PRO A 1 167 ? -18.116 2.241 -0.353 1.00 96.75 167 PRO A N 1
ATOM 1308 C CA . PRO A 1 167 ? -16.985 2.317 0.568 1.00 96.75 167 PRO A CA 1
ATOM 1309 C C . PRO A 1 167 ? -15.814 1.420 0.151 1.00 96.75 167 PRO A C 1
ATOM 1311 O O . PRO A 1 167 ? -14.660 1.821 0.292 1.00 96.75 167 PRO A O 1
ATOM 1314 N N . ALA A 1 168 ? -16.098 0.226 -0.380 1.00 96.56 168 ALA A N 1
ATOM 1315 C CA . ALA A 1 168 ? -15.079 -0.694 -0.868 1.00 96.56 168 ALA A CA 1
ATOM 1316 C C . ALA A 1 168 ? -14.321 -0.130 -2.070 1.00 96.56 168 ALA A C 1
ATOM 1318 O O . ALA A 1 168 ? -13.096 -0.156 -2.067 1.00 96.56 168 ALA A O 1
ATOM 1319 N N . ARG A 1 169 ? -15.021 0.417 -3.072 1.00 95.06 169 ARG A N 1
ATOM 1320 C CA . ARG A 1 169 ? -14.393 1.054 -4.240 1.00 95.06 169 ARG A CA 1
ATOM 1321 C C . ARG A 1 169 ? -13.506 2.223 -3.835 1.00 95.06 169 ARG A C 1
ATOM 1323 O O . ARG A 1 169 ? -12.377 2.314 -4.307 1.00 95.06 169 ARG A O 1
ATOM 1330 N N . TRP A 1 170 ? -13.997 3.081 -2.937 1.00 95.06 170 TRP A N 1
ATOM 1331 C CA . TRP A 1 170 ? -13.193 4.175 -2.399 1.00 95.06 170 TRP A CA 1
ATOM 1332 C C . TRP A 1 170 ? -11.926 3.644 -1.727 1.00 95.06 170 TRP A C 1
ATOM 1334 O O . TRP A 1 170 ? -10.827 4.086 -2.054 1.00 95.06 170 TRP A O 1
ATOM 1344 N N . TYR A 1 171 ? -12.071 2.661 -0.834 1.00 96.00 171 TYR A N 1
ATOM 1345 C CA . TYR A 1 171 ? -10.939 2.127 -0.086 1.00 96.00 171 TYR A CA 1
ATOM 1346 C C . TYR A 1 171 ? -9.939 1.409 -0.993 1.00 96.00 171 TYR A C 1
ATOM 1348 O O . TYR A 1 171 ? -8.746 1.641 -0.865 1.00 96.00 171 TYR A O 1
ATOM 1356 N N . LEU A 1 172 ? -10.405 0.594 -1.943 1.00 94.31 172 LEU A N 1
ATOM 1357 C CA . LEU A 1 172 ? -9.555 -0.101 -2.914 1.00 94.31 172 LEU A CA 1
ATOM 1358 C C . LEU A 1 172 ? -8.775 0.878 -3.790 1.00 94.31 172 LEU A C 1
ATOM 1360 O O . LEU A 1 172 ? -7.575 0.692 -3.963 1.00 94.31 172 LEU A O 1
ATOM 1364 N N . GLY A 1 173 ? -9.410 1.947 -4.283 1.00 90.94 173 GLY A N 1
ATOM 1365 C CA . GLY A 1 173 ? -8.697 3.010 -4.997 1.00 90.94 173 GLY A CA 1
ATOM 1366 C C . GLY A 1 173 ? -7.638 3.681 -4.119 1.00 90.94 173 GLY A C 1
ATOM 1367 O O . GLY A 1 173 ? -6.535 3.968 -4.577 1.00 90.94 173 GLY A O 1
ATOM 1368 N N . TYR A 1 174 ? -7.949 3.863 -2.836 1.00 89.38 174 TYR A N 1
ATOM 1369 C CA . TYR A 1 174 ? -7.050 4.456 -1.851 1.00 89.38 174 TYR A CA 1
ATOM 1370 C C . TYR A 1 174 ? -5.836 3.570 -1.526 1.00 89.38 174 TYR A C 1
ATOM 1372 O O . TYR A 1 174 ? -4.721 4.077 -1.425 1.00 89.38 174 TYR A O 1
ATOM 1380 N N . VAL A 1 175 ? -6.017 2.254 -1.377 1.00 93.69 175 VAL A N 1
ATOM 1381 C CA . VAL A 1 175 ? -4.917 1.320 -1.070 1.00 93.69 175 VAL A CA 1
ATOM 1382 C C . VAL A 1 175 ? -4.148 0.851 -2.294 1.00 93.69 175 VAL A C 1
ATOM 1384 O O . VAL A 1 175 ? -3.002 0.437 -2.171 1.00 93.69 175 VAL A O 1
ATOM 1387 N N . HIS A 1 176 ? -4.732 0.954 -3.488 1.00 93.06 176 HIS A N 1
ATOM 1388 C CA . HIS A 1 176 ? -4.008 0.661 -4.721 1.00 93.06 176 HIS A CA 1
ATOM 1389 C C . HIS A 1 176 ? -2.789 1.576 -4.893 1.00 93.06 176 HIS A C 1
ATOM 1391 O O . HIS A 1 176 ? -1.756 1.131 -5.386 1.00 93.06 176 HIS A O 1
ATOM 1397 N N . ILE A 1 177 ? -2.884 2.818 -4.403 1.00 92.75 177 ILE A N 1
ATOM 1398 C CA . ILE A 1 177 ? -1.748 3.738 -4.319 1.00 92.75 177 ILE A CA 1
ATOM 1399 C C . ILE A 1 177 ? -0.614 3.114 -3.498 1.00 92.75 177 ILE A C 1
ATOM 1401 O O . ILE A 1 177 ? 0.510 3.127 -3.965 1.00 92.75 177 ILE A O 1
ATOM 1405 N N . ASP A 1 178 ? -0.879 2.478 -2.353 1.00 95.19 178 ASP A N 1
ATOM 1406 C CA . ASP A 1 178 ? 0.192 1.897 -1.519 1.00 95.19 178 ASP A CA 1
ATOM 1407 C C . ASP A 1 178 ? 0.980 0.808 -2.226 1.00 95.19 178 ASP A C 1
ATOM 1409 O O . ASP A 1 178 ? 2.188 0.701 -2.044 1.00 95.19 178 ASP A O 1
ATOM 1413 N N . MET A 1 179 ? 0.291 -0.013 -3.018 1.00 95.38 179 MET A N 1
ATOM 1414 C CA . MET A 1 179 ? 0.942 -1.050 -3.806 1.00 95.38 179 MET A CA 1
ATOM 1415 C C . MET A 1 179 ? 1.815 -0.428 -4.901 1.00 95.38 179 MET A C 1
ATOM 1417 O O . MET A 1 179 ? 2.961 -0.843 -5.052 1.00 95.38 179 MET A O 1
ATOM 1421 N N . MET A 1 180 ? 1.321 0.602 -5.598 1.00 94.75 180 MET A N 1
ATOM 1422 C CA . MET A 1 180 ? 2.120 1.328 -6.593 1.00 94.75 180 MET A CA 1
ATOM 1423 C C . MET A 1 180 ? 3.351 1.986 -5.958 1.00 94.75 180 MET A C 1
ATOM 1425 O O . MET A 1 180 ? 4.449 1.800 -6.468 1.00 94.75 180 MET A O 1
ATOM 1429 N N . GLU A 1 181 ? 3.199 2.666 -4.817 1.00 95.38 181 GLU A N 1
ATOM 1430 C CA . GLU A 1 181 ? 4.327 3.274 -4.093 1.00 95.38 181 GLU A CA 1
ATOM 1431 C C . GLU A 1 181 ? 5.315 2.208 -3.576 1.00 95.38 181 GLU A C 1
ATOM 1433 O O . GLU A 1 181 ? 6.520 2.437 -3.530 1.00 95.38 181 GLU A O 1
ATOM 1438 N N . CYS A 1 182 ? 4.833 1.008 -3.226 1.00 97.25 182 CYS A N 1
ATOM 1439 C CA . CYS A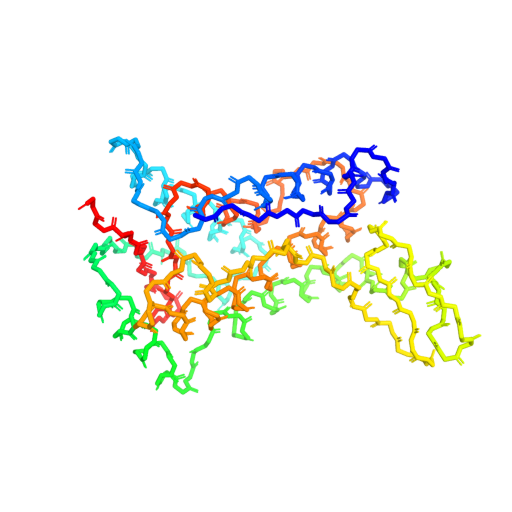 1 182 ? 5.689 -0.116 -2.842 1.00 97.25 182 CYS A CA 1
ATOM 1440 C C . CYS A 1 182 ? 6.551 -0.613 -4.009 1.00 97.25 182 CYS A C 1
ATOM 1442 O O . CYS A 1 182 ? 7.740 -0.865 -3.813 1.00 97.25 182 CYS A O 1
ATOM 1444 N N . ILE A 1 183 ? 5.970 -0.733 -5.208 1.00 95.94 183 ILE A N 1
ATOM 1445 C CA . ILE A 1 183 ? 6.704 -1.099 -6.427 1.00 95.94 183 ILE A CA 1
ATOM 1446 C C . ILE A 1 183 ? 7.667 0.021 -6.826 1.00 95.94 183 ILE A C 1
ATOM 1448 O O . ILE A 1 183 ? 8.827 -0.265 -7.107 1.00 95.94 183 ILE A O 1
ATOM 1452 N N . GLU A 1 184 ? 7.216 1.279 -6.816 1.00 95.44 184 GLU A N 1
ATOM 1453 C CA . GLU A 1 184 ? 8.050 2.448 -7.128 1.00 95.44 184 GLU A CA 1
ATOM 1454 C C . GLU A 1 184 ? 9.299 2.489 -6.249 1.00 95.44 184 GLU A C 1
ATOM 1456 O O . GLU A 1 184 ? 10.410 2.591 -6.766 1.00 95.44 184 GLU A O 1
ATOM 1461 N N . TRP A 1 185 ? 9.127 2.323 -4.935 1.00 97.38 185 TRP A N 1
ATOM 1462 C CA . TRP A 1 185 ? 10.245 2.268 -3.999 1.00 97.38 185 TRP A CA 1
ATOM 1463 C C . TRP A 1 185 ? 11.285 1.227 -4.413 1.00 97.38 185 TRP A C 1
ATOM 1465 O O . TRP A 1 185 ? 12.487 1.475 -4.380 1.00 97.38 185 TRP A O 1
ATOM 1475 N N . GLN A 1 186 ? 10.823 0.051 -4.829 1.00 96.81 186 GLN A N 1
ATOM 1476 C CA . GLN A 1 186 ? 11.714 -1.047 -5.158 1.00 96.81 186 GLN A CA 1
ATOM 1477 C C . GLN A 1 186 ? 12.418 -0.873 -6.505 1.00 96.81 186 GLN A C 1
ATOM 1479 O O . GLN A 1 186 ? 13.589 -1.231 -6.637 1.00 96.81 186 GLN A O 1
ATOM 1484 N N . LEU A 1 187 ? 11.727 -0.286 -7.483 1.00 95.25 187 LEU A N 1
ATOM 1485 C CA . LEU A 1 187 ? 12.332 0.135 -8.745 1.00 95.25 187 LEU A CA 1
ATOM 1486 C C . LEU A 1 187 ? 13.418 1.190 -8.500 1.00 95.25 187 LEU A C 1
ATOM 1488 O O . LEU A 1 187 ? 14.510 1.073 -9.048 1.00 95.25 187 LEU A O 1
ATOM 1492 N N . ALA A 1 188 ? 13.157 2.164 -7.623 1.00 95.81 188 ALA A N 1
ATOM 1493 C CA . ALA A 1 188 ? 14.126 3.191 -7.249 1.00 95.81 188 ALA A CA 1
ATOM 1494 C C . ALA A 1 188 ? 15.348 2.633 -6.499 1.00 95.81 188 ALA A C 1
ATOM 1496 O O . ALA A 1 188 ? 16.465 3.115 -6.695 1.00 95.81 188 ALA A O 1
ATOM 1497 N N . GLU A 1 189 ? 15.162 1.606 -5.665 1.00 95.81 189 GLU A N 1
ATOM 1498 C CA . GLU A 1 189 ? 16.267 0.878 -5.032 1.00 95.81 189 GLU A CA 1
ATOM 1499 C C . GLU A 1 189 ? 17.091 0.059 -6.034 1.00 95.81 189 GLU A C 1
ATOM 1501 O O . GLU A 1 189 ? 18.294 -0.114 -5.834 1.00 95.81 189 GLU A O 1
ATOM 1506 N N . GLY A 1 190 ? 16.462 -0.449 -7.100 1.00 94.62 190 GLY A N 1
ATOM 1507 C CA . GLY A 1 190 ? 17.111 -1.345 -8.058 1.00 94.62 190 GLY A CA 1
ATOM 1508 C C . GLY A 1 190 ? 17.596 -2.641 -7.401 1.00 94.62 190 GLY A C 1
ATOM 1509 O O . GLY A 1 190 ? 18.689 -3.115 -7.705 1.00 94.62 190 GLY A O 1
ATOM 1510 N N . SER A 1 191 ? 16.814 -3.178 -6.461 1.00 94.06 191 SER A N 1
ATOM 1511 C CA . SER A 1 191 ? 17.188 -4.315 -5.612 1.00 94.06 191 SER A CA 1
ATOM 1512 C C . SER A 1 191 ? 16.047 -5.326 -5.478 1.00 94.06 191 SER A C 1
ATOM 1514 O O . SER A 1 191 ? 14.873 -4.986 -5.632 1.00 94.06 191 SER A O 1
ATOM 1516 N N . ASP A 1 192 ? 16.373 -6.561 -5.113 1.00 96.06 192 ASP A N 1
ATOM 1517 C CA . ASP A 1 192 ? 15.398 -7.584 -4.722 1.00 96.06 192 ASP A CA 1
ATOM 1518 C C . ASP A 1 192 ? 15.118 -7.608 -3.204 1.00 96.06 192 ASP A C 1
ATOM 1520 O O . ASP A 1 192 ? 14.254 -8.351 -2.740 1.00 96.06 192 ASP A O 1
ATOM 1524 N N . ASP A 1 193 ? 15.812 -6.782 -2.418 1.00 95.62 193 ASP A N 1
ATOM 1525 C CA . ASP A 1 193 ? 15.618 -6.696 -0.969 1.00 95.62 193 ASP A CA 1
ATOM 1526 C C . ASP A 1 193 ? 14.449 -5.768 -0.586 1.00 95.62 193 ASP A C 1
ATOM 1528 O O . ASP A 1 193 ? 14.459 -4.574 -0.892 1.00 95.62 193 ASP A O 1
ATOM 1532 N N . LEU A 1 194 ? 13.459 -6.322 0.123 1.00 96.38 194 LEU A N 1
ATOM 1533 C CA . LEU A 1 194 ? 12.272 -5.619 0.622 1.00 96.38 194 LEU A CA 1
ATOM 1534 C C . LEU A 1 194 ? 12.427 -5.089 2.060 1.00 96.38 194 LEU A C 1
ATOM 1536 O O . LEU A 1 194 ? 11.524 -4.399 2.545 1.00 96.38 194 LEU A O 1
ATOM 1540 N N . GLU A 1 195 ? 13.521 -5.385 2.775 1.00 93.62 195 GLU A N 1
ATOM 1541 C CA . GLU A 1 195 ? 13.687 -4.958 4.174 1.00 93.62 195 GLU A CA 1
ATOM 1542 C C . GLU A 1 195 ? 13.684 -3.430 4.327 1.00 93.62 195 GLU A C 1
ATOM 1544 O O . GLU A 1 195 ? 13.118 -2.904 5.289 1.00 93.62 195 GLU A O 1
ATOM 1549 N N . GLY A 1 196 ? 14.250 -2.706 3.359 1.00 94.69 196 GLY A N 1
ATOM 1550 C CA . GLY A 1 196 ? 14.252 -1.240 3.336 1.00 94.69 196 GLY A CA 1
ATOM 1551 C C . GLY A 1 196 ? 12.921 -0.609 2.918 1.00 94.69 196 GLY A C 1
ATOM 1552 O O . GLY A 1 196 ? 12.717 0.584 3.131 1.00 94.69 196 GLY A O 1
ATOM 1553 N N . ASN A 1 197 ? 11.994 -1.382 2.347 1.00 98.31 197 ASN A N 1
ATOM 1554 C CA . ASN A 1 197 ? 10.760 -0.854 1.775 1.00 98.31 197 ASN A CA 1
ATOM 1555 C C . ASN A 1 197 ? 9.729 -0.556 2.887 1.00 98.31 197 ASN A C 1
ATOM 1557 O O . ASN A 1 197 ? 9.269 -1.482 3.574 1.00 98.31 197 ASN A O 1
ATOM 1561 N N . PRO A 1 198 ? 9.333 0.715 3.106 1.00 98.06 198 PRO A N 1
ATOM 1562 C CA . PRO A 1 198 ? 8.395 1.071 4.162 1.00 98.06 198 PRO A CA 1
ATOM 1563 C C . PRO A 1 198 ? 6.966 0.641 3.827 1.00 98.06 198 PRO A C 1
ATOM 1565 O O . PRO A 1 198 ? 6.163 0.457 4.738 1.00 98.06 198 PRO A O 1
ATOM 1568 N N . PHE A 1 199 ? 6.620 0.450 2.554 1.00 98.19 199 PHE A N 1
ATOM 1569 C CA . PHE A 1 199 ? 5.269 0.082 2.131 1.00 98.19 199 PHE A CA 1
ATOM 1570 C C . PHE A 1 199 ? 4.996 -1.418 2.260 1.00 98.19 199 PHE A C 1
ATOM 1572 O O . PHE A 1 199 ? 3.849 -1.821 2.438 1.00 98.19 199 PHE A O 1
ATOM 1579 N N . HIS A 1 200 ? 6.027 -2.263 2.249 1.00 98.06 200 HIS A N 1
ATOM 1580 C CA . HIS A 1 200 ? 5.836 -3.713 2.326 1.00 98.06 200 HIS A CA 1
ATOM 1581 C C . HIS A 1 200 ? 5.139 -4.186 3.623 1.00 98.06 200 HIS A C 1
ATOM 1583 O O . HIS A 1 200 ? 4.171 -4.948 3.532 1.00 98.06 200 HIS A O 1
ATOM 1589 N N . PRO A 1 201 ? 5.485 -3.682 4.829 1.00 98.19 201 PRO A N 1
ATOM 1590 C CA . PRO A 1 201 ? 4.711 -3.963 6.040 1.00 98.19 201 PRO A CA 1
ATOM 1591 C C . PRO A 1 201 ? 3.249 -3.502 5.954 1.00 98.19 201 PRO A C 1
ATOM 1593 O O . PRO A 1 201 ? 2.366 -4.164 6.500 1.00 98.19 201 PRO A O 1
ATOM 1596 N N . LEU A 1 202 ? 2.972 -2.401 5.244 1.00 96.31 202 LEU A N 1
ATOM 1597 C CA . LEU A 1 202 ? 1.610 -1.911 5.022 1.00 96.31 202 LEU A CA 1
ATOM 1598 C C . LEU A 1 202 ? 0.806 -2.894 4.153 1.00 96.31 202 LEU A C 1
ATOM 1600 O O . LEU A 1 202 ? -0.324 -3.225 4.509 1.00 96.31 202 LEU A O 1
ATOM 1604 N N . LEU A 1 203 ? 1.404 -3.456 3.095 1.00 96.31 203 LEU A N 1
ATOM 1605 C CA . LEU A 1 203 ? 0.767 -4.509 2.289 1.00 96.31 203 LEU A CA 1
ATOM 1606 C C . LEU A 1 203 ? 0.435 -5.753 3.119 1.00 96.31 203 LEU A C 1
ATOM 1608 O O . LEU A 1 203 ? -0.670 -6.296 3.048 1.00 96.31 203 LEU A O 1
ATOM 1612 N N . ARG A 1 204 ? 1.364 -6.163 3.984 1.00 97.31 204 ARG A N 1
ATOM 1613 C CA . ARG A 1 204 ? 1.159 -7.288 4.904 1.00 97.31 204 ARG A CA 1
ATOM 1614 C C . ARG A 1 204 ? 0.092 -7.004 5.963 1.00 97.31 204 ARG A C 1
ATOM 1616 O O . ARG A 1 204 ? -0.555 -7.938 6.434 1.00 97.31 204 ARG A O 1
ATOM 1623 N N . CYS A 1 205 ? -0.135 -5.737 6.318 1.00 97.31 205 CYS A N 1
ATOM 1624 C CA . CYS A 1 205 ? -1.235 -5.333 7.194 1.00 97.31 205 CYS A CA 1
ATOM 1625 C C . CYS A 1 205 ? -2.593 -5.649 6.542 1.00 97.31 205 CYS A C 1
ATOM 1627 O O . CYS A 1 205 ? -3.455 -6.259 7.180 1.00 97.31 205 CYS A O 1
ATOM 1629 N N . TYR A 1 206 ? -2.740 -5.347 5.246 1.00 97.06 206 TYR A N 1
ATOM 1630 C CA . TYR A 1 206 ? -3.927 -5.721 4.470 1.00 97.06 206 TYR A CA 1
ATOM 1631 C C . TYR A 1 206 ? -4.099 -7.234 4.367 1.00 97.06 206 TYR A C 1
ATOM 1633 O O . TYR A 1 206 ? -5.206 -7.739 4.558 1.00 97.06 206 TYR A O 1
ATOM 1641 N N . ALA A 1 207 ? -3.009 -7.972 4.135 1.00 96.12 207 ALA A N 1
ATOM 1642 C CA . ALA A 1 207 ? -3.035 -9.434 4.090 1.00 96.12 207 ALA A CA 1
ATOM 1643 C C . ALA A 1 207 ? -3.473 -10.066 5.426 1.00 96.12 207 ALA A C 1
ATOM 1645 O O . ALA A 1 207 ? -4.109 -11.120 5.433 1.00 96.12 207 ALA A O 1
ATOM 1646 N N . ALA A 1 208 ? -3.203 -9.401 6.556 1.00 96.69 208 ALA A N 1
ATOM 1647 C CA . ALA A 1 208 ? -3.691 -9.803 7.876 1.00 96.69 208 ALA A CA 1
ATOM 1648 C C . ALA A 1 208 ? -5.190 -9.498 8.106 1.00 96.69 208 ALA A C 1
ATOM 1650 O O . ALA A 1 208 ? -5.731 -9.851 9.156 1.00 96.69 208 ALA A O 1
ATOM 1651 N N . GLY A 1 209 ? -5.873 -8.863 7.146 1.00 97.19 209 GLY A N 1
ATOM 1652 C CA . GLY A 1 209 ? -7.295 -8.512 7.225 1.00 97.19 209 GLY A CA 1
ATOM 1653 C C . GLY A 1 209 ? -7.577 -7.193 7.946 1.00 97.19 209 GLY A C 1
ATOM 1654 O O . GLY A 1 209 ? -8.699 -6.986 8.412 1.00 97.19 209 GLY A O 1
ATOM 1655 N N . PHE A 1 210 ? -6.573 -6.316 8.064 1.00 98.00 210 PHE A N 1
ATOM 1656 C CA . PHE A 1 210 ? -6.711 -5.006 8.695 1.00 98.00 210 PHE A CA 1
ATOM 1657 C C . PHE A 1 210 ? -6.564 -3.876 7.679 1.00 98.00 210 PHE A C 1
ATOM 1659 O O . PHE A 1 210 ? -5.701 -3.889 6.807 1.00 98.00 210 PHE A O 1
ATOM 1666 N N . TYR A 1 211 ? -7.420 -2.872 7.827 1.00 97.94 211 TYR A N 1
ATOM 1667 C CA . TYR A 1 211 ? -7.556 -1.727 6.941 1.00 97.94 211 TYR A CA 1
ATOM 1668 C C . TYR A 1 211 ? -7.166 -0.465 7.719 1.00 97.94 211 TYR A C 1
ATOM 1670 O O . TYR A 1 211 ? -7.959 0.002 8.541 1.00 97.94 211 TYR A O 1
ATOM 1678 N N . PRO A 1 212 ? -5.953 0.086 7.527 1.00 97.88 212 PRO A N 1
ATOM 1679 C CA . PRO A 1 212 ? -5.528 1.302 8.199 1.00 97.88 212 PRO A CA 1
ATOM 1680 C C . PRO A 1 212 ? -6.307 2.528 7.704 1.00 97.88 212 PRO A C 1
ATOM 1682 O O . PRO A 1 212 ? -6.466 2.744 6.499 1.00 97.88 212 PRO A O 1
ATOM 1685 N N . PHE A 1 213 ? -6.764 3.346 8.646 1.00 97.56 213 PHE A N 1
ATOM 1686 C CA . PHE A 1 213 ? -7.339 4.672 8.438 1.00 97.56 213 PHE A CA 1
ATOM 1687 C C . PHE A 1 213 ? -6.588 5.665 9.313 1.00 97.56 213 PHE A C 1
ATOM 1689 O O . PHE A 1 213 ? -6.649 5.599 10.542 1.00 97.56 213 PHE A O 1
ATOM 1696 N N . SER A 1 214 ? -5.888 6.601 8.687 1.00 96.75 214 SER A N 1
ATOM 1697 C CA . SER A 1 214 ? -5.190 7.647 9.423 1.00 96.75 214 SER A CA 1
ATOM 1698 C C . SER A 1 214 ? -6.176 8.747 9.792 1.00 96.75 214 SER A C 1
ATOM 1700 O O . SER A 1 214 ? -6.865 9.271 8.920 1.00 96.75 214 SER A O 1
ATOM 1702 N N . LEU A 1 215 ? -6.261 9.068 11.081 1.00 95.62 215 LEU A N 1
ATOM 1703 C CA . LEU A 1 215 ? -7.096 10.162 11.579 1.00 95.62 215 LEU A CA 1
ATOM 1704 C C . LEU A 1 215 ? -6.315 11.467 11.747 1.00 95.62 215 LEU A C 1
ATOM 1706 O O . LEU A 1 215 ? -6.909 12.531 11.874 1.00 95.62 215 LEU A O 1
ATOM 1710 N N . ASP A 1 216 ? -5.003 11.377 11.841 1.00 94.81 216 ASP A N 1
ATOM 1711 C CA . ASP A 1 216 ? -4.074 12.490 11.891 1.00 94.81 216 ASP A CA 1
ATOM 1712 C C . ASP A 1 216 ? -2.665 11.907 11.736 1.00 94.81 216 ASP A C 1
ATOM 1714 O O . ASP A 1 216 ? -2.481 10.695 11.584 1.00 94.81 216 ASP A O 1
ATOM 1718 N N . LYS A 1 217 ? -1.663 12.778 11.821 1.00 94.50 217 LYS A N 1
ATOM 1719 C CA . LYS A 1 217 ? -0.246 12.429 11.716 1.00 94.50 217 LYS A CA 1
ATOM 1720 C C . LYS A 1 217 ? 0.211 11.322 12.675 1.00 94.50 217 LYS A C 1
ATOM 1722 O O . LYS A 1 217 ? 1.170 10.623 12.374 1.00 94.50 217 LYS A O 1
ATOM 1727 N N . SER A 1 218 ? -0.441 11.179 13.824 1.00 95.56 218 SER A N 1
ATOM 1728 C CA . SER A 1 218 ? -0.050 10.295 14.927 1.00 95.56 218 SER A CA 1
ATOM 1729 C C . SER A 1 218 ? -1.038 9.182 15.248 1.00 95.56 218 SER A C 1
ATOM 1731 O O . SER A 1 218 ? -0.672 8.274 15.989 1.00 95.56 218 SER A O 1
ATOM 1733 N N . THR A 1 219 ? -2.247 9.208 14.688 1.00 96.94 219 THR A N 1
ATOM 1734 C CA . THR A 1 219 ? -3.302 8.246 15.015 1.00 96.94 219 THR A CA 1
ATOM 1735 C C . THR A 1 219 ? -3.691 7.419 13.797 1.00 96.94 219 THR A C 1
ATOM 1737 O O . THR A 1 219 ? -4.212 7.941 12.807 1.00 96.94 219 THR A O 1
ATOM 1740 N N . MET A 1 220 ? -3.521 6.102 13.904 1.00 97.69 220 MET A N 1
ATOM 1741 C CA . MET A 1 220 ? -3.960 5.125 12.912 1.00 97.69 220 MET A CA 1
ATOM 1742 C C . MET A 1 220 ? -5.024 4.205 13.513 1.00 97.69 220 MET A C 1
ATOM 1744 O O . MET A 1 220 ? -4.796 3.561 14.536 1.00 97.69 220 MET A O 1
ATOM 1748 N N . VAL A 1 221 ? -6.181 4.104 12.866 1.00 98.38 221 VAL A N 1
ATOM 1749 C CA . VAL A 1 221 ? -7.194 3.094 13.188 1.00 98.38 221 VAL A CA 1
ATOM 1750 C C . VAL A 1 221 ? -6.975 1.876 12.300 1.00 98.38 221 VAL A C 1
ATOM 1752 O O . VAL A 1 221 ? -7.010 1.998 11.081 1.00 98.38 221 VAL A O 1
ATOM 1755 N N . LEU A 1 222 ? -6.782 0.704 12.896 1.00 98.44 222 LEU A N 1
ATOM 1756 C CA . LEU A 1 222 ? -6.717 -0.581 12.204 1.00 98.44 222 LEU A CA 1
ATOM 1757 C C . LEU A 1 222 ? -8.109 -1.205 12.244 1.00 98.44 222 LEU A C 1
ATOM 1759 O O . LEU A 1 222 ? -8.517 -1.772 13.260 1.00 98.44 222 LEU A O 1
ATOM 1763 N N . PHE A 1 223 ? -8.863 -1.036 11.160 1.00 98.56 223 PHE A N 1
ATOM 1764 C CA . PHE A 1 223 ? -10.217 -1.565 11.060 1.00 98.56 223 PHE A CA 1
ATOM 1765 C C . PHE A 1 223 ? -10.205 -3.020 10.585 1.00 98.56 223 PHE A C 1
ATOM 1767 O O . PHE A 1 223 ? -9.504 -3.342 9.632 1.00 98.56 223 PHE A O 1
ATOM 1774 N N . ALA A 1 224 ? -11.034 -3.874 11.176 1.00 98.31 224 ALA A N 1
ATOM 1775 C CA . ALA A 1 224 ? -11.307 -5.225 10.692 1.00 98.31 224 ALA A CA 1
ATOM 1776 C C . ALA A 1 224 ? -12.818 -5.487 10.614 1.00 98.31 224 ALA A C 1
ATOM 1778 O O . ALA A 1 224 ? -13.591 -4.965 11.418 1.00 98.31 224 ALA A O 1
ATOM 1779 N N . PHE A 1 225 ? -13.248 -6.314 9.659 1.00 97.62 225 PHE A N 1
ATOM 1780 C CA . PHE A 1 225 ? -14.650 -6.731 9.583 1.00 97.62 225 PHE A CA 1
ATOM 1781 C C . PHE A 1 225 ? -14.978 -7.775 10.658 1.00 97.62 225 PHE A C 1
ATOM 1783 O O . PHE A 1 225 ? -14.144 -8.626 10.979 1.00 97.62 225 PHE A O 1
ATOM 1790 N N . ASP A 1 226 ? -16.192 -7.703 11.206 1.00 94.62 226 ASP A N 1
ATOM 1791 C CA . ASP A 1 226 ? -16.721 -8.719 12.124 1.00 94.62 226 ASP A CA 1
ATOM 1792 C C . ASP A 1 226 ? -16.991 -10.044 11.406 1.00 94.62 226 ASP A C 1
ATOM 1794 O O . ASP A 1 226 ? -17.328 -10.049 10.220 1.00 94.62 226 ASP A O 1
ATOM 1798 N N . ARG A 1 227 ? -16.854 -11.150 12.150 1.00 83.69 227 ARG A N 1
ATOM 1799 C CA . ARG A 1 227 ? -17.209 -12.500 11.691 1.00 83.69 227 ARG A CA 1
ATOM 1800 C C . ARG A 1 227 ? -18.696 -12.651 11.397 1.00 83.69 227 ARG A C 1
ATOM 1802 O O . ARG A 1 227 ? -19.504 -12.056 12.143 1.00 83.69 227 ARG A O 1
#

Sequence (227 aa):
MRGALDFDPAAREYGAATASIRQILTEWAAIDWFVPPRDPGAEALAARLMREHNARARAHLPEIFPATLETRSSRGGWRAFAALRDRVCKQQRWDWKFSALKPLSSHHSKARGWTMDHEARGCVDLLAGAAPRPGDLFVRASDVVLWNKLGPNLDVEACLPRKGVEPARWYLGYVHIDMMECIEWQLAEGSDDLEGNPFHPLLRCYAAGFYPFSLDKSTMVLFAFDR

Organism: Sorangium cellulosum (NCBI:txid56)

pLDDT: mean 92.84, std 6.21, range [63.25, 98.56]